Protein AF-A0A2D6JN06-F1 (afdb_monomer_lite)

Secondary structure (DSSP, 8-state):
--HHHHHHHHHHHHHHHHHHHHHHHHHHHHHHHHTT--S-HHHHHHHHHHHHHHHHS---TT-PPPHHHHHHHHHHHHHHHHHHHHHHHHHHHHHHHHHHHHHHHHHHHHHHHHHHHHHHHHHHHHHHHHHHHHHHHHHHHHHHHTT-S-SSPPPPPPHHHHHHHHTTPPPPHHHHHHHHHHTTTT---S----------------------------PPP---

pLDDT: mean 80.46, std 17.15, range [39.62, 97.31]

Sequence (224 aa):
HPQNHESSQGDLIELTIEQKKDFDACLTRRDALVDRLLIPRHRVIHAMGEFHDKLTGASAPGDATSLAAEMEHFTRFFELQAMLEIYNDERDIQSALHQARVNLLETIKAVNKNDRRLAQLINQHRSQAKKHRMEAGRLKAYLEKVNASPVVPVPEPSAEVNERLLAGEALTMEEFASMLEHGGLTELDTTTTPTSKPKQRRKKSKKSSTARRGQRQTSPSKRD

Radius of gyration: 41.79 Å; chains: 1; bounding box: 97×54×102 Å

Foldseek 3Di:
DPPVVVVVLVVLVVVLVVLVVQLVVLVVVLVVLVVVQPDDPVVLVVLLVVLCCLQVPDDDPVRDDDPVVNVVSVVSNVVSVVNVVSVVVSVVSVVVSVVSVVVSVVSVVVSVVVVVVVVVVVVVVVVVVVVVVVVVVVVVVVCVVVVVPPPDQLDAQDPVLLVCVVVVHDDDPSNVSNCVVVVVVPVSDDDDDDDDDDDPPPPPPPPPPDPCPDDPDDDDDDDD

Structure (mmCIF, N/CA/C/O backbone):
data_AF-A0A2D6JN06-F1
#
_entry.id   AF-A0A2D6JN06-F1
#
loop_
_atom_site.group_PDB
_atom_site.id
_atom_site.type_symbol
_atom_site.label_atom_id
_atom_site.label_alt_id
_atom_site.label_comp_id
_atom_site.label_asym_id
_atom_site.label_entity_id
_atom_site.label_seq_id
_atom_site.pdbx_PDB_ins_code
_atom_site.Cartn_x
_atom_site.Cartn_y
_atom_site.Cartn_z
_atom_site.occupancy
_atom_site.B_iso_or_equiv
_atom_site.auth_seq_id
_atom_site.auth_comp_id
_atom_site.auth_asym_id
_atom_site.auth_atom_id
_atom_site.pdbx_PDB_model_num
ATOM 1 N N . HIS A 1 1 ? -19.944 13.933 22.777 1.00 39.62 1 HIS A N 1
ATOM 2 C CA . HIS A 1 1 ? -19.508 13.851 21.368 1.00 39.62 1 HIS A CA 1
ATOM 3 C C . HIS A 1 1 ? -18.686 12.581 21.123 1.00 39.62 1 HIS A C 1
ATOM 5 O O . HIS A 1 1 ? -17.484 12.616 21.342 1.00 39.62 1 HIS A O 1
ATOM 11 N N . PRO A 1 2 ? -19.302 11.453 20.723 1.00 50.50 2 PRO A N 1
ATOM 12 C CA . PRO A 1 2 ? -18.583 10.233 20.320 1.00 50.50 2 PRO A CA 1
ATOM 13 C C . PRO A 1 2 ? -18.456 10.059 18.792 1.00 50.50 2 PRO A C 1
ATOM 15 O O . PRO A 1 2 ? -17.611 9.298 18.341 1.00 50.50 2 PRO A O 1
ATOM 18 N N . GLN A 1 3 ? -19.259 10.767 17.987 1.00 48.56 3 GLN A N 1
ATOM 19 C CA . GLN A 1 3 ? -19.417 10.460 16.556 1.00 48.56 3 GLN A CA 1
ATOM 20 C C . GLN A 1 3 ? -18.233 10.855 15.651 1.00 48.56 3 GLN A C 1
ATOM 22 O O . GLN A 1 3 ? -18.036 10.226 14.620 1.00 48.56 3 GLN A O 1
ATOM 27 N N . ASN A 1 4 ? -17.385 11.814 16.039 1.00 55.59 4 ASN A N 1
ATOM 28 C CA . ASN A 1 4 ? -16.267 12.254 15.183 1.00 55.59 4 ASN A CA 1
ATOM 29 C C . ASN A 1 4 ? -15.088 11.262 15.126 1.00 55.59 4 ASN A C 1
ATOM 31 O O . ASN A 1 4 ? -14.232 11.383 14.256 1.00 55.59 4 ASN A O 1
ATOM 35 N N . HIS A 1 5 ? -14.998 10.301 16.052 1.00 55.44 5 HIS A N 1
ATOM 36 C CA . HIS A 1 5 ? -13.872 9.360 16.089 1.00 55.44 5 HIS A CA 1
ATOM 37 C C . HIS A 1 5 ? -14.075 8.123 15.209 1.00 55.44 5 HIS A C 1
ATOM 39 O O . HIS A 1 5 ? -13.083 7.554 14.760 1.00 55.44 5 HIS A O 1
ATOM 45 N N . GLU A 1 6 ? -15.321 7.716 14.951 1.00 59.19 6 GLU A N 1
ATOM 46 C CA . GLU A 1 6 ? -15.609 6.566 14.085 1.00 59.19 6 GLU A CA 1
ATOM 47 C C . GLU A 1 6 ? -15.431 6.908 12.602 1.00 59.19 6 GLU A C 1
ATOM 49 O O . GLU A 1 6 ? -14.853 6.094 11.885 1.00 59.19 6 GLU A O 1
ATOM 54 N N . SER A 1 7 ? -15.807 8.120 12.157 1.00 61.78 7 SER A N 1
ATOM 55 C CA . SER A 1 7 ? -15.558 8.530 10.762 1.00 61.78 7 SER A CA 1
ATOM 56 C C . SER A 1 7 ? -14.057 8.543 10.468 1.00 61.78 7 SER A C 1
ATOM 58 O O . SER A 1 7 ? -13.605 7.869 9.556 1.00 61.78 7 SER A O 1
ATOM 60 N N . SER A 1 8 ? -13.259 9.152 11.352 1.00 70.88 8 SER A N 1
ATOM 61 C CA . SER A 1 8 ? -11.803 9.243 11.189 1.00 70.88 8 SER A CA 1
ATOM 62 C C . SER A 1 8 ? -11.087 7.882 11.148 1.00 70.88 8 SER A C 1
ATOM 64 O O . SER A 1 8 ? -9.993 7.789 10.590 1.00 70.88 8 SER A O 1
ATOM 66 N N . GLN A 1 9 ? -11.658 6.827 11.743 1.00 75.38 9 GLN A N 1
ATOM 67 C CA . GLN A 1 9 ? -11.104 5.471 11.651 1.00 75.38 9 GLN A CA 1
ATOM 68 C C . GLN A 1 9 ? -11.493 4.771 10.349 1.00 75.38 9 GLN A C 1
ATOM 70 O O . GLN A 1 9 ? -10.637 4.111 9.759 1.00 75.38 9 GLN A O 1
ATOM 75 N N . GLY A 1 10 ? -12.743 4.934 9.903 1.00 81.12 10 GLY A N 1
ATOM 76 C CA . GLY A 1 10 ? -13.188 4.478 8.584 1.00 81.12 10 GLY A CA 1
ATOM 77 C C . GLY A 1 10 ? -12.335 5.091 7.477 1.00 81.12 10 GLY A C 1
ATOM 78 O O . GLY A 1 10 ? -11.748 4.3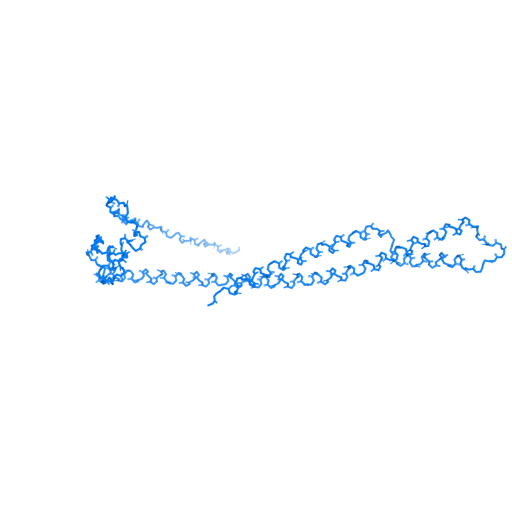54 6.687 1.00 81.12 10 GLY A O 1
ATOM 79 N N . ASP A 1 11 ? -12.128 6.407 7.542 1.00 88.12 11 ASP A N 1
ATOM 80 C CA . ASP A 1 11 ? -11.304 7.169 6.600 1.00 88.12 11 ASP A CA 1
ATOM 81 C C . ASP A 1 11 ? -9.862 6.627 6.530 1.00 88.12 11 ASP A C 1
ATOM 83 O O . ASP A 1 11 ? -9.271 6.503 5.459 1.00 88.12 11 ASP A O 1
ATOM 87 N N . LEU A 1 12 ? -9.279 6.249 7.676 1.00 90.31 12 LEU A N 1
ATOM 88 C CA . LEU A 1 12 ? -7.915 5.716 7.734 1.00 90.31 12 LEU A CA 1
ATOM 89 C C . LEU A 1 12 ? -7.805 4.310 7.125 1.00 90.31 12 LEU A C 1
ATOM 91 O O . LEU A 1 12 ? -6.797 3.982 6.493 1.00 90.31 12 LEU A O 1
ATOM 95 N N . ILE A 1 13 ? -8.815 3.463 7.329 1.00 91.06 13 ILE A N 1
ATOM 96 C CA . ILE A 1 13 ? -8.858 2.117 6.746 1.00 91.06 13 ILE A CA 1
ATOM 97 C C . ILE A 1 13 ? -9.057 2.215 5.232 1.00 91.06 13 ILE A C 1
ATOM 99 O O . ILE A 1 13 ? -8.334 1.551 4.488 1.00 91.06 13 ILE A O 1
ATOM 103 N N . GLU A 1 14 ? -9.977 3.066 4.777 1.00 94.25 14 GLU A N 1
ATOM 104 C CA . GLU A 1 14 ? -10.205 3.333 3.353 1.00 94.25 14 GLU A CA 1
ATOM 105 C C . GLU A 1 14 ? -8.934 3.846 2.674 1.00 94.25 14 GLU A C 1
ATOM 107 O O . GLU A 1 14 ? -8.496 3.259 1.682 1.00 94.25 14 GLU A O 1
ATOM 112 N N . LEU A 1 15 ? -8.259 4.827 3.283 1.00 93.69 15 LEU A N 1
ATOM 113 C CA . LEU A 1 15 ? -6.968 5.327 2.812 1.00 93.69 15 LEU A CA 1
ATOM 114 C C . LEU A 1 15 ? -5.910 4.217 2.731 1.00 93.69 15 LEU A C 1
ATOM 116 O O . LEU A 1 15 ? -5.139 4.155 1.777 1.00 93.69 15 LEU A O 1
ATOM 120 N N . THR A 1 16 ? -5.864 3.311 3.710 1.00 94.38 16 THR A N 1
ATOM 121 C CA . THR A 1 16 ? -4.906 2.191 3.698 1.00 94.38 16 THR A CA 1
ATOM 122 C C . THR A 1 16 ? -5.186 1.230 2.536 1.00 94.38 16 THR A C 1
ATOM 124 O O . THR A 1 16 ? -4.257 0.722 1.905 1.00 94.38 16 THR A O 1
ATOM 127 N N . ILE A 1 17 ? -6.462 0.973 2.233 1.00 95.06 17 ILE A N 1
ATOM 128 C CA . ILE A 1 17 ? -6.870 0.125 1.104 1.00 95.06 17 ILE A CA 1
ATOM 129 C C . ILE A 1 17 ? -6.507 0.792 -0.225 1.00 95.06 17 ILE A C 1
ATOM 131 O O . ILE A 1 17 ? -6.015 0.111 -1.125 1.00 95.06 17 ILE A O 1
ATOM 135 N N . GLU A 1 18 ? -6.732 2.097 -0.352 1.00 95.44 18 GLU A N 1
ATOM 136 C CA . GLU A 1 18 ? -6.376 2.870 -1.544 1.00 95.44 18 GLU A CA 1
ATOM 137 C C . GLU A 1 18 ? -4.861 2.867 -1.780 1.00 95.44 18 GLU A C 1
ATOM 139 O O . GLU A 1 18 ? -4.403 2.414 -2.827 1.00 95.44 18 GLU A O 1
ATOM 144 N N . GLN A 1 19 ? -4.068 3.197 -0.758 1.00 94.81 19 GLN A N 1
ATOM 145 C CA . GLN A 1 19 ? -2.604 3.160 -0.839 1.00 94.81 19 GLN A CA 1
ATOM 146 C C . GLN A 1 19 ? -2.057 1.770 -1.180 1.00 94.81 19 GLN A C 1
ATOM 148 O O . GLN A 1 19 ? -1.041 1.648 -1.865 1.00 94.81 19 GLN A O 1
ATOM 153 N N . LYS A 1 20 ? -2.719 0.702 -0.717 1.00 96.12 20 LYS A N 1
ATOM 154 C CA . LYS A 1 20 ? -2.365 -0.663 -1.109 1.00 96.12 20 LYS A CA 1
ATOM 155 C C . LYS A 1 20 ? -2.600 -0.886 -2.605 1.00 96.12 20 LYS A C 1
ATOM 157 O O . LYS A 1 20 ? -1.728 -1.440 -3.265 1.00 96.12 20 LYS A O 1
ATOM 162 N N . LYS A 1 21 ? -3.748 -0.460 -3.139 1.00 95.81 21 LYS A N 1
ATOM 163 C CA . LYS A 1 21 ? -4.044 -0.582 -4.576 1.00 95.81 21 LYS A CA 1
ATOM 164 C C . LYS A 1 21 ? -3.015 0.172 -5.415 1.00 95.81 21 LYS A C 1
ATOM 166 O O . LYS A 1 21 ? -2.537 -0.374 -6.405 1.00 95.81 21 LYS A O 1
ATOM 171 N N . ASP A 1 22 ? -2.635 1.374 -4.992 1.00 93.25 22 ASP A N 1
ATOM 172 C CA . ASP A 1 22 ? -1.607 2.167 -5.670 1.00 93.25 22 ASP A CA 1
ATOM 173 C C . ASP A 1 22 ? -0.243 1.471 -5.643 1.00 93.25 22 ASP A C 1
ATOM 175 O O . ASP A 1 22 ? 0.454 1.403 -6.656 1.00 93.25 22 ASP A O 1
ATOM 179 N N . PHE A 1 23 ? 0.127 0.897 -4.496 1.00 95.81 23 PHE A N 1
ATOM 180 C CA . PHE A 1 23 ? 1.352 0.117 -4.360 1.00 95.81 23 PHE A CA 1
ATOM 181 C C . PHE A 1 23 ? 1.361 -1.118 -5.279 1.00 95.81 23 PHE A C 1
ATOM 183 O O . PHE A 1 23 ? 2.347 -1.345 -5.984 1.00 95.81 23 PHE A O 1
ATOM 190 N N . ASP A 1 24 ? 0.260 -1.871 -5.327 1.00 96.06 24 ASP A N 1
ATOM 191 C CA . ASP A 1 24 ? 0.105 -3.047 -6.193 1.00 96.06 24 ASP A CA 1
ATOM 192 C C . ASP A 1 24 ? 0.140 -2.654 -7.689 1.00 96.06 24 ASP A C 1
ATOM 194 O O . ASP A 1 24 ? 0.744 -3.347 -8.517 1.00 96.06 24 ASP A O 1
ATOM 198 N N . ALA A 1 25 ? -0.433 -1.500 -8.048 1.00 94.38 25 ALA A N 1
ATOM 199 C CA . ALA A 1 25 ? -0.360 -0.952 -9.402 1.00 94.38 25 ALA A CA 1
ATOM 200 C C . ALA A 1 25 ? 1.077 -0.561 -9.789 1.00 94.38 25 ALA A C 1
ATOM 202 O O . ALA A 1 25 ? 1.533 -0.897 -10.884 1.00 94.38 25 ALA A O 1
ATOM 203 N N . CYS A 1 26 ? 1.818 0.101 -8.895 1.00 92.94 26 CYS A N 1
ATOM 204 C CA . CYS A 1 26 ? 3.231 0.431 -9.103 1.00 92.94 26 CYS A CA 1
ATOM 205 C C . CYS A 1 26 ? 4.104 -0.822 -9.250 1.00 92.94 26 CYS A C 1
ATOM 207 O O . CYS A 1 26 ? 4.977 -0.853 -10.117 1.00 92.94 26 CYS A O 1
ATOM 209 N N . LEU A 1 27 ? 3.847 -1.867 -8.455 1.00 95.00 27 LEU A N 1
ATOM 210 C CA . LEU A 1 27 ? 4.518 -3.163 -8.592 1.00 95.00 27 LEU A CA 1
ATOM 211 C C . LEU A 1 27 ? 4.277 -3.782 -9.968 1.00 95.00 27 LEU A C 1
ATOM 213 O O . LEU A 1 27 ? 5.231 -4.136 -10.653 1.00 95.00 27 LEU A O 1
ATOM 217 N N . THR A 1 28 ? 3.018 -3.833 -10.400 1.00 95.44 28 THR A N 1
ATOM 218 C CA . THR A 1 28 ? 2.651 -4.407 -11.702 1.00 95.44 28 THR A CA 1
ATOM 219 C C . THR A 1 28 ? 3.320 -3.656 -12.854 1.00 95.44 28 THR A C 1
ATOM 221 O O . THR A 1 28 ? 3.832 -4.270 -13.788 1.00 95.44 28 THR A O 1
ATOM 224 N N . ARG A 1 29 ? 3.360 -2.316 -12.787 1.00 93.12 29 ARG A N 1
ATOM 225 C CA . ARG A 1 29 ? 4.037 -1.499 -13.805 1.00 93.12 29 ARG A CA 1
ATOM 226 C C . ARG A 1 29 ? 5.546 -1.739 -13.825 1.00 93.12 29 ARG A C 1
ATOM 228 O O . ARG A 1 29 ? 6.111 -1.835 -14.908 1.00 93.12 29 ARG A O 1
ATOM 235 N N . ARG A 1 30 ? 6.188 -1.857 -12.656 1.00 93.62 30 ARG A N 1
ATOM 236 C CA . ARG A 1 30 ? 7.615 -2.196 -12.560 1.00 93.62 30 ARG A CA 1
ATOM 237 C C . ARG A 1 30 ? 7.890 -3.538 -13.228 1.00 93.62 30 ARG A C 1
ATOM 239 O O . ARG A 1 30 ? 8.793 -3.618 -14.050 1.00 93.62 30 ARG A O 1
ATOM 246 N N . ASP A 1 31 ? 7.117 -4.561 -12.883 1.00 93.25 31 ASP A N 1
ATOM 247 C CA . ASP A 1 31 ? 7.327 -5.920 -13.389 1.00 93.25 31 ASP A CA 1
ATOM 248 C C . ASP A 1 31 ? 7.174 -5.961 -14.913 1.00 93.25 31 ASP A C 1
ATOM 250 O O . ASP A 1 31 ? 8.042 -6.484 -15.604 1.00 93.25 31 ASP A O 1
ATOM 254 N N . ALA A 1 32 ? 6.174 -5.256 -15.454 1.00 92.81 32 ALA A N 1
ATOM 255 C CA . ALA A 1 32 ? 5.991 -5.119 -16.897 1.00 92.81 32 ALA A CA 1
ATOM 256 C C . ALA A 1 32 ? 7.160 -4.421 -17.624 1.00 92.81 32 ALA A C 1
ATOM 258 O O . ALA A 1 32 ? 7.362 -4.678 -18.813 1.00 92.81 32 ALA A O 1
ATOM 259 N 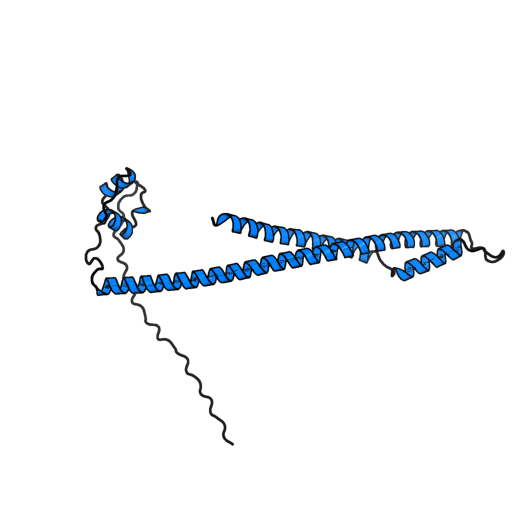N . LEU A 1 33 ? 7.907 -3.526 -16.962 1.00 90.94 33 LEU A N 1
ATOM 260 C CA . LEU A 1 33 ? 9.124 -2.931 -17.531 1.00 90.94 33 LEU A CA 1
ATOM 261 C C . LEU A 1 33 ? 10.323 -3.867 -17.399 1.00 90.94 33 LEU A C 1
ATOM 263 O O . LEU A 1 33 ? 11.061 -4.044 -18.364 1.00 90.94 33 LEU A O 1
ATOM 267 N N . VAL A 1 34 ? 10.503 -4.485 -16.230 1.00 88.94 34 VAL A N 1
ATOM 268 C CA . VAL A 1 34 ? 11.608 -5.415 -15.964 1.00 88.94 34 VAL A CA 1
ATOM 269 C C . VAL A 1 34 ? 11.555 -6.615 -16.908 1.00 88.94 34 VAL A C 1
ATOM 271 O O . VAL A 1 34 ? 12.594 -7.006 -17.431 1.00 88.94 34 VAL A O 1
ATOM 274 N N . ASP A 1 35 ? 10.364 -7.123 -17.223 1.00 90.19 35 ASP A N 1
ATOM 275 C CA . ASP A 1 35 ? 10.180 -8.215 -18.187 1.00 90.19 35 ASP A CA 1
ATOM 276 C C . ASP A 1 35 ? 10.663 -7.858 -19.606 1.00 90.19 35 ASP A C 1
ATOM 278 O O . ASP A 1 35 ? 11.041 -8.739 -20.378 1.00 90.19 35 ASP A O 1
ATOM 282 N N . ARG A 1 36 ? 10.682 -6.567 -19.967 1.00 88.44 36 ARG A N 1
ATOM 283 C CA . ARG A 1 36 ? 11.190 -6.086 -21.267 1.00 88.44 36 ARG A CA 1
ATOM 284 C C . ARG A 1 36 ? 12.707 -5.891 -21.273 1.00 88.44 36 ARG A C 1
ATOM 286 O O . ARG A 1 36 ? 13.303 -5.785 -22.343 1.00 88.44 36 ARG A O 1
ATOM 293 N N . LEU A 1 37 ? 13.339 -5.815 -20.103 1.00 88.81 37 LEU A N 1
ATOM 294 C CA . LEU A 1 37 ? 14.765 -5.539 -19.959 1.00 88.81 37 LEU A CA 1
ATOM 295 C C . LEU A 1 37 ? 15.572 -6.841 -20.033 1.00 88.81 37 LEU A C 1
ATOM 297 O O . LEU A 1 37 ? 15.730 -7.563 -19.054 1.00 88.81 37 LEU A O 1
ATOM 301 N N . LEU A 1 38 ? 16.135 -7.121 -21.209 1.00 83.00 38 LEU A N 1
ATOM 302 C CA . LEU A 1 38 ? 16.914 -8.342 -21.460 1.00 83.00 38 LEU A CA 1
ATOM 303 C C . LEU A 1 38 ? 18.399 -8.211 -21.088 1.00 83.00 38 LEU A C 1
ATOM 305 O O . LEU A 1 38 ? 19.076 -9.208 -20.832 1.00 83.00 38 LEU A O 1
ATOM 309 N N . ILE A 1 39 ? 18.935 -6.988 -21.100 1.00 88.62 39 ILE A N 1
ATOM 310 C CA . ILE A 1 39 ? 20.376 -6.725 -21.005 1.00 88.62 39 ILE A CA 1
ATOM 311 C C . ILE A 1 39 ? 20.629 -5.655 -19.940 1.00 88.62 39 ILE A C 1
ATOM 313 O O . ILE A 1 39 ? 20.006 -4.607 -20.013 1.00 88.62 39 ILE A O 1
ATOM 317 N N . PRO A 1 40 ? 21.584 -5.831 -19.007 1.00 92.62 40 PRO A N 1
ATOM 318 C CA . PRO A 1 40 ? 21.901 -4.820 -17.999 1.00 92.62 40 PRO A CA 1
ATOM 319 C C . PRO A 1 40 ? 22.275 -3.445 -18.576 1.00 92.62 40 PRO A C 1
ATOM 321 O O . PRO A 1 40 ? 23.083 -3.358 -19.501 1.00 92.62 40 PRO A O 1
ATOM 324 N N . ARG A 1 41 ? 21.814 -2.365 -17.931 1.00 92.75 41 ARG A N 1
ATOM 325 C CA . ARG A 1 41 ? 22.030 -0.962 -18.345 1.00 92.75 41 ARG A CA 1
ATOM 326 C C . ARG A 1 41 ? 23.467 -0.618 -18.750 1.00 92.75 41 ARG A C 1
ATOM 328 O O . ARG A 1 41 ? 23.676 0.043 -19.759 1.00 92.75 41 ARG A O 1
ATOM 335 N N . HIS A 1 42 ? 24.469 -1.055 -17.988 1.00 93.94 42 HIS A N 1
ATOM 336 C CA . HIS A 1 42 ? 25.872 -0.750 -18.305 1.00 93.94 42 HIS A CA 1
ATOM 337 C C . HIS A 1 42 ? 26.319 -1.368 -19.638 1.00 93.94 42 HIS A C 1
ATOM 339 O O . HIS A 1 42 ? 27.077 -0.744 -20.373 1.00 93.94 42 HIS A O 1
ATOM 345 N N . ARG A 1 43 ? 25.821 -2.566 -19.974 1.00 94.12 43 ARG A N 1
ATOM 346 C CA . ARG A 1 43 ? 26.120 -3.224 -21.252 1.00 94.12 43 ARG A CA 1
ATOM 347 C C . ARG A 1 43 ? 25.429 -2.530 -22.411 1.00 94.12 43 ARG A C 1
ATOM 349 O O . ARG A 1 43 ? 26.008 -2.461 -23.482 1.00 94.12 43 ARG A O 1
ATOM 356 N N . VAL A 1 44 ? 24.230 -1.999 -22.187 1.00 94.25 44 VAL A N 1
ATOM 357 C CA . VAL A 1 44 ? 23.498 -1.204 -23.183 1.00 94.25 44 VAL A CA 1
ATOM 358 C C . VAL A 1 44 ? 24.290 0.038 -23.535 1.00 94.25 44 VAL A C 1
ATOM 360 O O . VAL A 1 44 ? 24.582 0.257 -24.699 1.00 94.25 44 VAL A O 1
ATOM 363 N N . ILE A 1 45 ? 24.708 0.800 -22.521 1.00 94.56 45 ILE A N 1
ATOM 364 C CA . ILE A 1 45 ? 25.496 2.022 -22.710 1.00 94.56 45 ILE A CA 1
ATOM 365 C C . ILE A 1 45 ? 26.814 1.703 -23.425 1.00 94.56 45 ILE A C 1
ATOM 367 O O . ILE A 1 45 ? 27.181 2.398 -24.367 1.00 94.56 45 ILE A O 1
ATOM 371 N N . HIS A 1 46 ? 27.500 0.633 -23.014 1.00 95.75 46 HIS A N 1
ATOM 372 C CA . HIS A 1 46 ? 28.740 0.203 -23.656 1.00 95.75 46 HIS A CA 1
ATOM 373 C C . HIS A 1 46 ? 28.529 -0.195 -25.122 1.00 95.75 46 HIS A C 1
ATOM 375 O O . HIS A 1 46 ? 29.220 0.309 -25.999 1.00 95.75 46 HIS A O 1
ATOM 381 N N . ALA A 1 47 ? 27.548 -1.058 -25.402 1.00 93.81 47 ALA A N 1
ATOM 382 C CA . ALA A 1 47 ? 27.243 -1.515 -26.754 1.00 93.81 47 ALA A CA 1
ATOM 383 C C . ALA A 1 47 ? 26.775 -0.365 -27.657 1.00 93.81 47 ALA A C 1
ATOM 385 O O . ALA A 1 47 ? 27.173 -0.303 -28.816 1.00 93.81 47 ALA A O 1
ATOM 386 N N . MET A 1 48 ? 25.986 0.578 -27.130 1.00 94.50 48 MET A N 1
ATOM 387 C CA . MET A 1 48 ? 25.631 1.805 -27.847 1.00 94.50 48 MET A CA 1
ATOM 388 C C . MET A 1 48 ? 26.872 2.617 -28.213 1.00 94.50 48 MET A C 1
ATOM 390 O O . MET A 1 48 ? 26.978 3.051 -29.356 1.00 94.50 48 MET A O 1
ATOM 394 N N . GLY A 1 49 ? 27.812 2.792 -27.276 1.00 93.50 49 GLY A N 1
ATOM 395 C CA . GLY A 1 49 ? 29.086 3.470 -27.530 1.00 93.50 49 GLY A CA 1
ATOM 396 C C . GLY A 1 49 ? 29.905 2.775 -28.616 1.00 93.50 49 GLY A C 1
ATOM 397 O O . GLY A 1 49 ? 30.331 3.418 -29.567 1.00 93.50 49 GLY A O 1
ATOM 398 N N . GLU A 1 50 ? 30.027 1.448 -28.554 1.00 93.00 50 GLU A N 1
ATOM 399 C CA . GLU A 1 50 ? 30.726 0.681 -29.591 1.00 93.00 50 GLU A CA 1
ATOM 400 C C . GLU A 1 50 ? 30.093 0.832 -30.979 1.00 93.00 50 GLU A C 1
ATOM 402 O O . GLU A 1 50 ? 30.813 0.957 -31.968 1.00 93.00 50 GLU A O 1
ATOM 407 N N . PHE A 1 51 ? 28.761 0.773 -31.086 1.00 91.69 51 PHE A N 1
ATOM 408 C CA . PHE A 1 51 ? 28.084 0.940 -32.375 1.00 91.69 51 PHE A CA 1
ATOM 409 C C . PHE A 1 51 ? 28.198 2.376 -32.886 1.00 91.69 51 PHE A C 1
ATOM 411 O O . PHE A 1 51 ? 28.419 2.572 -34.077 1.00 91.69 51 PHE A O 1
ATOM 418 N N . HIS A 1 52 ? 28.118 3.367 -31.998 1.00 92.12 52 HIS A N 1
ATOM 419 C CA . HIS A 1 52 ? 28.363 4.762 -32.342 1.00 92.12 52 HIS A CA 1
ATOM 420 C C . HIS A 1 52 ? 29.779 4.968 -32.894 1.00 92.12 52 HIS A C 1
ATOM 422 O O . HIS A 1 52 ? 29.942 5.577 -33.949 1.00 92.12 52 HIS A O 1
ATOM 428 N N . ASP A 1 53 ? 30.796 4.423 -32.231 1.00 90.50 53 ASP A N 1
ATOM 429 C CA . ASP A 1 53 ? 32.190 4.563 -32.656 1.00 90.50 53 A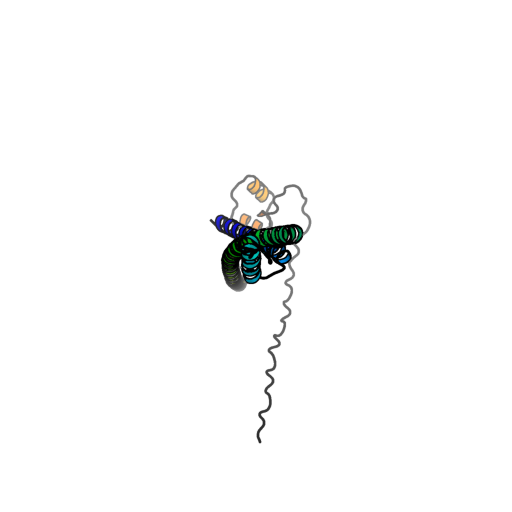SP A CA 1
ATOM 430 C C . ASP A 1 53 ? 32.460 3.825 -33.975 1.00 90.50 53 ASP A C 1
ATOM 432 O O . ASP A 1 53 ? 33.191 4.332 -34.821 1.00 90.50 53 ASP A O 1
ATOM 436 N N . LYS A 1 54 ? 31.818 2.671 -34.207 1.00 88.06 54 LYS A N 1
ATOM 437 C CA . LYS A 1 54 ? 31.879 1.956 -35.498 1.00 88.06 54 LYS A CA 1
ATOM 438 C C . LYS A 1 54 ? 31.224 2.738 -36.640 1.00 88.06 54 LYS A C 1
ATOM 440 O O . LYS A 1 54 ? 31.709 2.672 -37.760 1.00 88.06 54 LYS A O 1
ATOM 445 N N . LEU A 1 55 ? 30.138 3.464 -36.364 1.00 87.00 55 LEU A N 1
ATOM 446 C CA . LEU A 1 55 ? 29.384 4.229 -37.366 1.00 87.00 55 LEU A CA 1
ATOM 447 C C . LEU A 1 55 ? 29.985 5.610 -37.658 1.00 87.00 55 LEU A C 1
ATOM 449 O O . LEU A 1 55 ? 29.874 6.111 -38.773 1.00 87.00 55 LEU A O 1
ATOM 453 N N . THR A 1 56 ? 30.584 6.250 -36.654 1.00 86.94 56 THR A N 1
ATOM 454 C CA . THR A 1 56 ? 31.124 7.619 -36.749 1.00 86.94 56 THR A CA 1
ATOM 455 C C . THR A 1 56 ? 32.647 7.670 -36.841 1.00 86.94 56 THR A C 1
ATOM 457 O O . THR A 1 56 ? 33.215 8.726 -37.131 1.00 86.94 56 THR A O 1
ATOM 460 N N . GLY A 1 57 ? 33.319 6.545 -36.596 1.00 82.62 57 GLY A N 1
ATOM 461 C CA . GLY A 1 57 ? 34.766 6.432 -36.657 1.00 82.62 57 GLY A CA 1
ATOM 462 C C . GLY A 1 57 ? 35.290 6.699 -38.063 1.00 82.62 57 GLY A C 1
ATOM 463 O O . GLY A 1 57 ? 34.702 6.283 -39.062 1.00 82.62 57 GLY A O 1
ATOM 464 N N . ALA A 1 58 ? 36.427 7.390 -38.151 1.00 68.56 58 ALA A N 1
ATOM 465 C CA . ALA A 1 58 ? 37.111 7.590 -39.420 1.00 68.56 58 ALA A CA 1
ATOM 466 C C . ALA A 1 58 ? 37.572 6.229 -39.964 1.00 68.56 58 ALA A C 1
ATOM 468 O O . ALA A 1 58 ? 38.579 5.681 -39.514 1.00 68.56 58 ALA A O 1
ATOM 469 N N . SER A 1 59 ? 36.822 5.673 -40.917 1.00 63.94 59 SER A N 1
ATOM 470 C CA . SER A 1 59 ? 37.206 4.432 -41.584 1.00 63.94 59 SER A CA 1
ATOM 471 C C . SER A 1 59 ? 38.483 4.662 -42.389 1.00 63.94 59 SER A C 1
ATOM 473 O O . SER A 1 59 ? 38.548 5.550 -43.243 1.00 63.94 59 SER A O 1
ATOM 475 N N . ALA A 1 60 ? 39.511 3.852 -42.131 1.00 64.69 60 ALA A N 1
ATOM 476 C CA . ALA A 1 60 ? 40.649 3.758 -43.032 1.00 64.69 60 ALA A CA 1
ATOM 477 C C . ALA A 1 60 ? 40.153 3.268 -44.412 1.00 64.69 60 ALA A C 1
ATOM 479 O O . ALA A 1 60 ? 39.199 2.490 -44.470 1.00 64.69 60 ALA A O 1
ATOM 480 N N . PRO A 1 61 ? 40.788 3.662 -45.531 1.00 59.28 61 PRO A N 1
ATOM 481 C CA . PRO A 1 61 ? 40.294 3.396 -46.890 1.00 59.28 61 PRO A CA 1
ATOM 482 C C . PRO A 1 61 ? 40.161 1.907 -47.291 1.00 59.28 61 PRO A C 1
ATOM 484 O O . PRO A 1 61 ? 39.750 1.630 -48.414 1.00 59.28 61 PRO A O 1
ATOM 487 N N . GLY A 1 62 ? 40.483 0.955 -46.404 1.00 63.06 62 GLY A N 1
ATOM 488 C CA . GLY A 1 62 ? 40.274 -0.489 -46.587 1.00 63.06 62 GLY A CA 1
ATOM 489 C C . GLY A 1 62 ? 39.343 -1.164 -45.564 1.00 63.06 62 GLY A C 1
ATOM 490 O O . GLY A 1 62 ? 39.020 -2.329 -45.761 1.00 63.06 62 GLY A O 1
ATOM 491 N N . ASP A 1 63 ? 38.893 -0.449 -44.526 1.00 65.38 63 ASP A N 1
ATOM 492 C CA . ASP A 1 63 ? 38.060 -0.976 -43.423 1.00 65.38 63 ASP A CA 1
ATOM 493 C C . ASP A 1 63 ? 36.622 -0.427 -43.448 1.00 65.38 63 ASP A C 1
ATOM 495 O O . ASP A 1 63 ? 35.878 -0.567 -42.478 1.00 65.38 63 ASP A O 1
ATOM 499 N N . ALA A 1 64 ? 36.219 0.213 -44.550 1.00 66.69 64 ALA A N 1
ATOM 500 C CA . ALA A 1 64 ? 34.877 0.764 -44.687 1.00 66.69 64 ALA A CA 1
ATOM 501 C C . ALA A 1 64 ? 33.829 -0.346 -44.511 1.00 66.69 64 ALA A C 1
ATOM 503 O O . ALA A 1 64 ? 33.773 -1.309 -45.284 1.00 66.69 64 ALA A O 1
ATOM 504 N N . THR A 1 65 ? 33.001 -0.208 -43.479 1.00 72.50 65 THR A N 1
ATOM 505 C CA . THR A 1 65 ? 31.869 -1.091 -43.230 1.00 72.50 65 THR A CA 1
ATOM 506 C C . THR A 1 65 ? 30.939 -1.107 -44.437 1.00 72.50 65 THR A C 1
ATOM 508 O O . THR A 1 65 ? 30.675 -0.087 -45.066 1.00 72.50 65 THR A O 1
ATOM 511 N N . SER A 1 66 ? 30.430 -2.284 -44.803 1.00 87.25 66 SER A N 1
ATOM 512 C CA . SER A 1 66 ? 29.404 -2.360 -45.845 1.00 87.25 66 SER A CA 1
ATOM 513 C C . SER A 1 66 ? 28.148 -1.623 -45.380 1.00 87.25 66 SER A C 1
ATOM 515 O O . SER A 1 66 ? 27.766 -1.760 -44.219 1.00 87.25 66 SER A O 1
ATOM 517 N N . LEU A 1 67 ? 27.438 -0.951 -46.292 1.00 87.94 67 LEU A N 1
ATOM 518 C CA . LEU A 1 67 ? 26.143 -0.323 -46.000 1.00 87.94 67 LEU A CA 1
ATOM 519 C C . LEU A 1 67 ? 25.172 -1.280 -45.283 1.00 87.94 67 LEU A C 1
ATOM 521 O O . LEU A 1 67 ? 24.451 -0.871 -44.381 1.00 87.94 67 LEU A O 1
ATOM 525 N N . ALA A 1 68 ? 25.166 -2.567 -45.647 1.00 89.88 68 ALA A N 1
ATOM 526 C CA . ALA A 1 68 ? 24.323 -3.561 -44.983 1.00 89.88 68 ALA A CA 1
ATOM 527 C C . ALA A 1 68 ? 24.692 -3.746 -43.497 1.00 89.88 68 ALA A C 1
ATOM 529 O O . ALA A 1 68 ? 23.806 -3.860 -42.652 1.00 89.88 68 ALA A O 1
ATOM 530 N N . ALA A 1 69 ? 25.989 -3.729 -43.176 1.00 89.25 69 ALA A N 1
ATOM 531 C CA . ALA A 1 69 ? 26.479 -3.803 -41.802 1.00 89.25 69 ALA A CA 1
ATOM 532 C C . ALA A 1 69 ? 26.174 -2.510 -41.030 1.00 89.25 69 ALA A C 1
ATOM 534 O O . ALA A 1 69 ? 25.757 -2.568 -39.877 1.00 89.25 69 ALA A O 1
ATOM 535 N N . GLU A 1 70 ? 26.296 -1.347 -41.674 1.00 89.69 70 GLU A N 1
ATOM 536 C CA . GLU A 1 70 ? 25.907 -0.062 -41.083 1.00 89.69 70 GLU A CA 1
ATOM 537 C C . GLU A 1 70 ? 24.413 -0.022 -40.757 1.00 89.69 70 GLU A C 1
ATOM 539 O O . GLU A 1 70 ? 24.037 0.353 -39.650 1.00 89.69 70 GLU A O 1
ATOM 544 N N . MET A 1 71 ? 23.552 -0.479 -41.673 1.00 92.25 71 MET A N 1
ATOM 545 C CA . MET A 1 71 ? 22.110 -0.588 -41.431 1.00 92.25 71 MET A CA 1
ATOM 546 C C . MET A 1 71 ? 21.797 -1.494 -40.233 1.00 92.25 71 MET A C 1
ATOM 548 O O . MET A 1 71 ? 20.932 -1.164 -39.417 1.00 92.25 71 MET A O 1
ATOM 552 N N . GLU A 1 72 ? 22.511 -2.613 -40.088 1.00 93.50 72 GLU A N 1
ATOM 553 C CA . GLU A 1 72 ? 22.377 -3.484 -38.919 1.00 93.50 72 GLU A CA 1
ATOM 554 C C . GLU A 1 72 ? 22.836 -2.779 -37.631 1.00 93.50 72 GLU A C 1
ATOM 556 O O . GLU A 1 72 ? 22.144 -2.837 -36.612 1.00 93.50 72 GLU A O 1
ATOM 561 N N . HIS A 1 73 ? 23.970 -2.074 -37.668 1.00 92.12 73 HIS A N 1
ATOM 562 C CA . HIS A 1 73 ? 24.485 -1.307 -36.532 1.00 92.12 73 HIS A CA 1
ATOM 563 C C . HIS A 1 73 ? 23.529 -0.188 -36.105 1.00 92.12 73 HIS A C 1
ATOM 565 O O . HIS A 1 73 ? 23.275 -0.049 -34.910 1.00 92.12 73 HIS A O 1
ATOM 571 N N . PHE A 1 74 ? 22.935 0.549 -37.049 1.00 94.12 74 PHE A N 1
ATOM 572 C CA . PHE A 1 74 ? 21.904 1.548 -36.757 1.00 94.12 74 PHE A CA 1
ATOM 573 C C . PHE A 1 74 ? 20.670 0.918 -36.116 1.00 94.12 74 PHE A C 1
ATOM 575 O O . PHE A 1 74 ? 20.181 1.421 -35.107 1.00 94.12 74 PHE A O 1
ATOM 582 N N . THR A 1 75 ? 20.189 -0.201 -36.662 1.00 95.62 75 THR A N 1
ATOM 583 C CA . THR A 1 75 ? 19.016 -0.902 -36.119 1.00 95.62 75 THR A CA 1
ATOM 584 C C . THR A 1 75 ? 19.257 -1.306 -34.664 1.00 95.62 75 THR A C 1
ATOM 586 O O . THR A 1 75 ? 18.486 -0.931 -33.781 1.00 95.62 75 THR A O 1
ATOM 589 N N . ARG A 1 76 ? 20.387 -1.970 -34.388 1.00 93.25 76 ARG A N 1
ATOM 590 C CA . ARG A 1 76 ? 20.784 -2.361 -33.026 1.00 93.25 76 ARG A CA 1
ATOM 591 C C . ARG A 1 76 ? 20.975 -1.151 -32.106 1.00 93.25 76 ARG A C 1
ATOM 593 O O . ARG A 1 76 ? 20.606 -1.208 -30.938 1.00 93.25 76 ARG A O 1
ATOM 600 N N . PHE A 1 77 ? 21.541 -0.051 -32.604 1.00 94.69 77 PHE A N 1
ATOM 601 C CA . PHE A 1 77 ? 21.725 1.172 -31.821 1.00 94.69 77 PHE A CA 1
ATOM 602 C C . PHE A 1 77 ? 20.384 1.773 -31.375 1.00 94.69 77 PHE A C 1
ATOM 604 O O . PHE A 1 77 ? 20.233 2.111 -30.201 1.00 94.69 77 PHE A O 1
ATOM 611 N N . PHE A 1 78 ? 19.394 1.852 -32.269 1.00 94.75 78 PHE A N 1
ATOM 612 C CA . PHE A 1 78 ? 18.064 2.365 -31.925 1.00 94.75 78 PHE A CA 1
ATOM 613 C C . PHE A 1 78 ? 17.300 1.442 -30.973 1.00 94.75 78 PHE A C 1
ATOM 615 O O . PHE A 1 78 ? 16.632 1.932 -30.063 1.00 94.75 78 PHE A O 1
ATOM 622 N N . GLU A 1 79 ? 17.438 0.121 -31.114 1.00 93.56 79 GLU A N 1
ATOM 623 C CA . GLU A 1 79 ? 16.896 -0.836 -30.140 1.00 93.56 79 GLU A CA 1
ATOM 624 C C . GLU A 1 79 ? 17.479 -0.601 -28.739 1.00 93.56 79 GLU A C 1
ATOM 626 O O . GLU A 1 79 ? 16.742 -0.532 -27.753 1.00 93.56 79 GLU A O 1
ATOM 631 N N . LEU A 1 80 ? 18.801 -0.421 -28.640 1.00 94.44 80 LEU A N 1
ATOM 632 C CA . LEU A 1 80 ? 19.470 -0.139 -27.371 1.00 94.44 80 LEU A CA 1
ATOM 633 C C . LEU A 1 80 ? 19.074 1.229 -26.796 1.00 94.44 80 LEU A C 1
ATOM 635 O O . LEU A 1 80 ? 18.904 1.345 -25.581 1.00 94.44 80 LEU A O 1
ATOM 639 N N . GLN A 1 81 ? 18.882 2.242 -27.645 1.00 93.81 81 GLN A N 1
ATOM 640 C CA . GLN A 1 81 ? 18.389 3.554 -27.226 1.00 93.81 81 GLN A CA 1
ATOM 641 C C . GLN A 1 81 ? 16.977 3.454 -26.636 1.00 93.81 81 GLN A C 1
ATOM 643 O O . GLN A 1 81 ? 16.746 3.958 -25.538 1.00 93.81 81 GLN A O 1
ATOM 648 N N . ALA A 1 82 ? 16.063 2.742 -27.303 1.00 92.88 82 ALA A N 1
ATOM 649 C CA . ALA A 1 82 ? 14.723 2.481 -26.780 1.00 92.88 82 ALA A CA 1
ATOM 650 C C . ALA A 1 82 ? 14.780 1.728 -25.439 1.00 92.88 82 ALA A C 1
ATOM 652 O O . ALA A 1 82 ? 14.030 2.016 -24.509 1.00 92.88 82 ALA A O 1
ATOM 653 N N . MET A 1 83 ? 15.726 0.799 -25.287 1.00 93.62 83 MET A N 1
ATOM 654 C CA . MET A 1 83 ? 15.927 0.092 -24.024 1.00 93.62 83 MET A CA 1
ATOM 655 C C . MET A 1 83 ? 16.455 1.001 -22.901 1.00 93.62 83 MET A C 1
ATOM 657 O O . MET A 1 83 ? 16.141 0.792 -21.729 1.00 93.62 83 MET A O 1
ATOM 661 N N . LEU A 1 84 ? 17.247 2.023 -23.235 1.00 92.50 84 LEU A N 1
ATOM 662 C CA . LEU A 1 84 ? 17.726 3.015 -22.274 1.00 92.50 84 LEU A CA 1
ATOM 663 C C . LEU A 1 84 ? 16.591 3.914 -21.762 1.00 92.50 84 LEU A C 1
ATOM 665 O O . LEU A 1 84 ? 16.605 4.294 -20.591 1.00 92.50 84 LEU A O 1
ATOM 669 N N . GLU A 1 85 ? 15.599 4.214 -22.601 1.00 92.31 85 GLU A N 1
ATOM 670 C CA . GLU A 1 85 ? 14.379 4.914 -22.181 1.00 92.31 85 GLU A CA 1
ATOM 671 C C . GLU A 1 85 ? 13.594 4.082 -21.158 1.00 92.31 85 GLU A C 1
ATOM 673 O O . GLU A 1 85 ? 13.270 4.590 -20.086 1.00 92.31 85 GLU A O 1
ATOM 678 N N . ILE A 1 86 ? 13.429 2.776 -21.404 1.00 92.88 86 ILE A N 1
ATOM 679 C CA . ILE A 1 86 ? 12.793 1.849 -20.448 1.00 92.88 86 ILE A CA 1
ATOM 680 C C . ILE A 1 86 ? 13.516 1.864 -19.090 1.00 92.88 86 ILE A C 1
ATOM 682 O O . ILE A 1 86 ? 12.870 1.817 -18.046 1.00 92.88 86 ILE A O 1
ATOM 686 N N . TYR A 1 87 ? 14.849 1.964 -19.075 1.00 93.44 87 TYR A N 1
ATOM 687 C CA . TYR A 1 87 ? 15.621 2.078 -17.831 1.00 93.44 87 TYR A CA 1
ATOM 688 C C . TYR A 1 87 ? 15.370 3.374 -17.054 1.00 93.44 87 TYR A C 1
ATOM 690 O O . TYR A 1 87 ? 15.469 3.383 -15.823 1.00 93.44 87 TYR A O 1
ATOM 698 N N . ASN A 1 88 ? 15.091 4.477 -17.747 1.00 91.94 88 ASN A N 1
ATOM 699 C CA . ASN A 1 88 ? 14.742 5.732 -17.089 1.00 91.94 88 ASN A CA 1
ATOM 700 C C . ASN A 1 88 ? 13.344 5.627 -16.468 1.00 91.94 88 ASN A C 1
ATOM 702 O O . ASN A 1 88 ? 13.192 5.924 -15.282 1.00 91.94 88 ASN A O 1
ATOM 706 N N . ASP A 1 89 ? 12.380 5.083 -17.212 1.00 92.31 89 ASP A N 1
ATOM 707 C CA . ASP A 1 89 ? 11.026 4.819 -16.715 1.00 92.31 89 ASP A CA 1
ATOM 708 C C . ASP A 1 89 ? 11.043 3.864 -15.511 1.00 92.31 89 ASP A C 1
ATOM 710 O O . ASP A 1 89 ? 10.356 4.085 -14.512 1.00 92.31 89 ASP A O 1
ATOM 714 N N . GLU A 1 90 ? 11.873 2.816 -15.557 1.00 92.75 90 GLU A N 1
ATOM 715 C CA . GLU A 1 90 ? 12.053 1.875 -14.449 1.00 92.75 90 GLU A CA 1
ATOM 716 C C . GLU A 1 90 ? 12.507 2.600 -13.177 1.00 92.75 90 GLU A C 1
ATOM 718 O O . GLU A 1 90 ? 11.968 2.358 -12.095 1.00 92.75 90 GLU A O 1
ATOM 723 N N . ARG A 1 91 ? 13.473 3.518 -13.293 1.00 91.88 91 ARG A N 1
ATOM 724 C CA . ARG A 1 91 ? 13.984 4.295 -12.159 1.00 91.88 91 ARG A CA 1
ATOM 725 C C . ARG A 1 91 ? 12.895 5.172 -11.543 1.00 91.88 91 ARG A C 1
ATOM 727 O O . ARG A 1 91 ? 12.784 5.227 -10.313 1.00 91.88 91 ARG A O 1
ATOM 734 N N . ASP A 1 92 ? 12.093 5.827 -12.373 1.00 92.50 92 ASP A N 1
ATOM 735 C CA . ASP A 1 92 ? 11.001 6.680 -11.910 1.00 92.50 92 ASP A CA 1
ATOM 736 C C . ASP A 1 92 ? 9.932 5.848 -11.192 1.00 92.50 92 ASP A C 1
ATOM 738 O O . ASP A 1 92 ? 9.538 6.178 -10.067 1.00 92.50 92 ASP A O 1
ATOM 742 N N . ILE A 1 93 ? 9.555 4.695 -11.752 1.00 93.31 93 ILE A N 1
ATOM 743 C CA . ILE A 1 93 ? 8.619 3.758 -11.117 1.00 93.31 93 ILE A CA 1
ATOM 744 C C . ILE A 1 93 ? 9.184 3.187 -9.815 1.00 93.31 93 ILE A C 1
ATOM 746 O O . ILE A 1 93 ? 8.451 3.084 -8.831 1.00 93.31 93 ILE A O 1
ATOM 750 N N . GLN A 1 94 ? 10.472 2.842 -9.755 1.00 93.50 94 GLN A N 1
ATOM 751 C CA . GLN A 1 94 ? 11.106 2.383 -8.517 1.00 93.50 94 GLN A CA 1
ATOM 752 C C . GLN A 1 94 ? 11.032 3.451 -7.417 1.00 93.50 94 GLN A C 1
ATOM 754 O O . GLN A 1 94 ? 10.764 3.123 -6.257 1.00 93.50 94 GLN A O 1
ATOM 759 N N . SER A 1 95 ? 11.231 4.725 -7.769 1.00 94.19 95 SER A N 1
ATOM 760 C CA . SER A 1 95 ? 11.114 5.833 -6.819 1.00 94.19 95 SER A CA 1
ATOM 761 C C . SER A 1 95 ? 9.675 6.001 -6.310 1.00 94.19 95 SER A C 1
ATOM 763 O O . SER A 1 95 ? 9.457 6.085 -5.098 1.00 94.19 95 SER A O 1
ATOM 765 N N . ALA A 1 96 ? 8.687 5.932 -7.208 1.00 92.94 96 ALA A N 1
ATOM 766 C CA . ALA A 1 96 ? 7.268 6.005 -6.873 1.00 92.94 96 ALA A CA 1
ATOM 767 C C . ALA A 1 96 ? 6.822 4.814 -6.009 1.00 92.94 96 ALA A C 1
ATOM 769 O O . ALA A 1 96 ? 6.113 4.987 -5.019 1.00 92.94 96 ALA A O 1
ATOM 770 N N . LEU A 1 97 ? 7.297 3.604 -6.319 1.00 95.12 97 LEU A N 1
ATOM 771 C CA . LEU A 1 97 ? 7.053 2.394 -5.534 1.00 95.12 97 LEU A CA 1
ATOM 772 C C . LEU A 1 97 ? 7.614 2.538 -4.120 1.00 95.12 97 LEU A C 1
ATOM 774 O O . LEU A 1 97 ? 6.941 2.183 -3.150 1.00 95.12 97 LEU A O 1
ATOM 778 N N . HIS A 1 98 ? 8.830 3.072 -3.983 1.00 95.44 98 HIS A N 1
ATOM 779 C CA . HIS A 1 98 ? 9.424 3.315 -2.673 1.00 95.44 98 HIS A CA 1
ATOM 780 C C . HIS A 1 98 ? 8.570 4.281 -1.842 1.00 95.44 98 HIS A C 1
ATOM 782 O O . HIS A 1 98 ? 8.270 3.982 -0.686 1.00 95.44 98 HIS A O 1
ATOM 788 N N . GLN A 1 99 ? 8.121 5.389 -2.436 1.00 95.19 99 GLN A N 1
ATOM 789 C CA . GLN A 1 99 ? 7.242 6.353 -1.770 1.00 95.19 99 GLN A CA 1
ATOM 790 C C . GLN A 1 99 ? 5.896 5.727 -1.375 1.00 95.19 99 GLN A C 1
ATOM 792 O O . GLN A 1 99 ? 5.500 5.814 -0.213 1.00 95.19 99 GLN A O 1
ATOM 797 N N . ALA A 1 100 ? 5.233 5.018 -2.296 1.00 94.56 100 ALA A N 1
ATOM 798 C CA . ALA A 1 100 ? 3.972 4.324 -2.029 1.00 94.56 100 ALA A CA 1
ATOM 799 C C . ALA A 1 100 ? 4.111 3.310 -0.881 1.00 94.56 100 ALA A C 1
ATOM 801 O O . ALA A 1 100 ? 3.267 3.250 0.013 1.00 94.56 100 ALA A O 1
ATOM 802 N N . ARG A 1 101 ? 5.224 2.565 -0.845 1.00 96.12 101 ARG A N 1
ATOM 803 C CA . ARG A 1 101 ? 5.534 1.627 0.241 1.00 96.12 101 ARG A CA 1
ATOM 804 C C . ARG A 1 101 ? 5.683 2.333 1.585 1.00 96.12 101 ARG A C 1
ATOM 806 O O . ARG A 1 101 ? 5.169 1.835 2.584 1.00 96.12 101 ARG A O 1
ATOM 813 N N . VAL A 1 102 ? 6.425 3.439 1.635 1.00 96.62 102 VAL A N 1
ATOM 814 C CA . VAL A 1 102 ? 6.645 4.197 2.877 1.00 96.62 102 VAL A CA 1
ATOM 815 C C . VAL A 1 102 ? 5.315 4.716 3.419 1.00 96.62 102 VAL A C 1
ATOM 817 O O . VAL A 1 102 ? 5.014 4.469 4.588 1.00 96.62 102 VAL A O 1
ATOM 820 N N . ASN A 1 103 ? 4.494 5.320 2.558 1.00 94.12 103 ASN A N 1
ATOM 821 C CA . ASN A 1 103 ? 3.177 5.845 2.920 1.00 94.12 103 ASN A CA 1
ATOM 822 C C . ASN A 1 103 ? 2.257 4.739 3.457 1.00 94.12 103 ASN A C 1
ATOM 824 O O . ASN A 1 103 ? 1.698 4.873 4.546 1.00 94.12 103 ASN A O 1
ATOM 828 N N . LEU A 1 104 ? 2.176 3.606 2.750 1.00 95.38 104 LEU A N 1
ATOM 829 C CA . LEU A 1 104 ? 1.377 2.452 3.167 1.00 95.38 104 LEU A CA 1
ATOM 830 C C . LEU A 1 104 ? 1.834 1.889 4.521 1.00 95.38 104 LEU A C 1
ATOM 832 O O . LEU A 1 104 ? 1.026 1.531 5.376 1.00 95.38 104 LEU A O 1
ATOM 836 N N . LEU A 1 105 ? 3.144 1.797 4.755 1.00 96.19 105 LEU A N 1
ATOM 837 C CA . LEU A 1 105 ? 3.663 1.314 6.036 1.00 96.19 105 LEU A CA 1
ATOM 838 C C . LEU A 1 105 ? 3.349 2.273 7.187 1.00 96.19 105 LEU A C 1
ATOM 840 O O . LEU A 1 105 ? 3.149 1.825 8.319 1.00 96.19 105 LEU A O 1
ATOM 844 N N . GLU A 1 106 ? 3.329 3.577 6.930 1.00 95.38 106 GLU A N 1
ATOM 845 C CA . GLU A 1 106 ? 2.969 4.582 7.925 1.00 95.38 106 GLU A CA 1
ATOM 846 C C . GLU A 1 106 ? 1.483 4.512 8.298 1.00 95.38 106 GLU A C 1
ATOM 848 O O . GLU A 1 106 ? 1.152 4.456 9.488 1.00 95.38 106 GLU A O 1
ATOM 853 N N . THR A 1 107 ? 0.591 4.406 7.314 1.00 94.44 107 THR A N 1
ATOM 854 C CA . THR A 1 107 ? -0.852 4.269 7.564 1.00 94.44 107 THR A CA 1
ATOM 855 C C . THR A 1 107 ? -1.186 2.955 8.261 1.00 94.44 107 THR A C 1
ATOM 857 O O . THR A 1 107 ? -1.891 2.966 9.272 1.00 94.44 107 THR A O 1
ATOM 860 N N . ILE A 1 108 ? -0.573 1.835 7.861 1.00 95.44 108 ILE A N 1
ATOM 861 C CA . ILE A 1 108 ? -0.710 0.547 8.563 1.00 95.44 108 ILE A CA 1
ATOM 862 C C . ILE A 1 108 ? -0.268 0.661 10.029 1.00 95.44 108 ILE A C 1
ATOM 864 O O . ILE A 1 108 ? -0.900 0.096 10.928 1.00 95.44 108 ILE A O 1
ATOM 868 N N . LYS A 1 109 ? 0.817 1.390 10.323 1.00 96.06 109 LYS A N 1
ATOM 869 C CA . LYS A 1 109 ? 1.237 1.637 11.714 1.00 96.06 109 LYS A CA 1
ATOM 870 C C . LYS A 1 109 ? 0.184 2.435 12.484 1.00 96.06 109 LYS A C 1
ATOM 872 O O . LYS A 1 109 ? -0.063 2.122 13.652 1.00 96.06 109 LYS A O 1
ATOM 877 N N . ALA A 1 110 ? -0.433 3.434 11.857 1.00 94.00 110 ALA A N 1
ATOM 878 C CA . ALA A 1 110 ? -1.495 4.227 12.468 1.00 94.00 110 ALA A CA 1
ATOM 879 C C . ALA A 1 110 ? -2.743 3.377 12.772 1.00 94.00 110 ALA A C 1
ATOM 881 O O . ALA A 1 110 ? -3.233 3.415 13.905 1.00 94.00 110 ALA A O 1
ATOM 882 N N . VAL A 1 111 ? -3.182 2.538 11.827 1.00 94.00 111 VAL A N 1
ATOM 883 C CA . VAL A 1 111 ? -4.287 1.579 12.019 1.00 94.00 111 VAL A CA 1
ATOM 884 C C . VAL A 1 111 ? -3.987 0.644 13.193 1.00 94.00 111 VAL A C 1
ATOM 886 O O . VAL A 1 111 ? -4.742 0.596 14.161 1.00 94.00 111 VAL A O 1
ATOM 889 N N . ASN A 1 112 ? -2.813 0.005 13.202 1.00 94.75 112 ASN A N 1
ATOM 890 C CA . ASN A 1 112 ? -2.405 -0.898 14.284 1.00 94.75 112 ASN A CA 1
ATOM 891 C C . ASN A 1 112 ? -2.367 -0.219 15.665 1.00 94.75 112 ASN A C 1
ATOM 893 O O . ASN A 1 112 ? -2.635 -0.844 16.696 1.00 94.75 112 ASN A O 1
ATOM 897 N N . LYS A 1 113 ? -1.999 1.066 15.721 1.00 94.69 113 LYS A N 1
ATOM 898 C CA . LYS A 1 113 ? -2.009 1.844 16.967 1.00 94.69 113 LYS A CA 1
ATOM 899 C C . LYS A 1 113 ? -3.438 2.088 17.459 1.00 94.69 113 LYS A C 1
ATOM 901 O O . LYS A 1 113 ? -3.670 2.021 18.669 1.00 94.69 113 LYS A O 1
ATOM 906 N N . ASN A 1 114 ? -4.373 2.350 16.550 1.00 92.25 114 ASN A N 1
ATOM 907 C CA . ASN A 1 114 ? -5.788 2.519 16.877 1.00 92.25 114 ASN A CA 1
ATOM 908 C C . ASN A 1 114 ? -6.422 1.204 17.340 1.00 92.25 114 ASN A C 1
ATOM 910 O O . ASN A 1 114 ? -7.054 1.198 18.396 1.00 92.25 114 ASN A O 1
ATOM 914 N N . ASP A 1 115 ? -6.135 0.085 16.675 1.00 93.31 115 ASP A N 1
ATOM 915 C CA . ASP A 1 115 ? -6.595 -1.247 17.093 1.00 93.31 115 ASP A CA 1
ATOM 916 C C . ASP A 1 115 ? -6.165 -1.582 18.523 1.00 93.31 115 ASP A C 1
ATOM 918 O O . ASP A 1 115 ? -6.963 -2.022 19.355 1.00 93.31 115 ASP A O 1
ATOM 922 N N . ARG A 1 116 ? -4.900 -1.301 18.863 1.00 95.12 116 ARG A N 1
ATOM 923 C CA . ARG A 1 116 ? -4.388 -1.492 20.229 1.00 95.12 116 ARG A CA 1
ATOM 924 C C . ARG A 1 116 ? -5.128 -0.629 21.248 1.00 95.12 116 ARG A C 1
ATOM 926 O O . ARG A 1 116 ? -5.434 -1.114 22.337 1.00 95.12 116 ARG A O 1
ATOM 933 N N . ARG A 1 117 ? -5.419 0.634 20.918 1.00 94.31 117 ARG A N 1
ATOM 934 C CA . ARG A 1 117 ? -6.197 1.527 21.794 1.00 94.31 117 ARG A CA 1
ATOM 935 C C . ARG A 1 117 ? -7.620 1.018 21.988 1.00 94.31 117 ARG A C 1
ATOM 937 O O . ARG A 1 117 ? -8.088 0.969 23.124 1.00 94.31 117 ARG A O 1
ATOM 944 N N . LEU A 1 118 ? -8.287 0.591 20.919 1.00 92.81 118 LEU A N 1
ATOM 945 C CA . LEU A 1 118 ? -9.645 0.063 20.995 1.00 92.81 118 LEU A CA 1
ATOM 946 C C . LEU A 1 118 ? -9.696 -1.216 21.841 1.00 92.81 118 LEU A C 1
ATOM 948 O O . LEU A 1 118 ? -10.541 -1.342 22.728 1.00 92.81 118 LEU A O 1
ATOM 952 N N . ALA A 1 119 ? -8.732 -2.122 21.664 1.00 95.25 119 ALA A N 1
ATOM 953 C CA . ALA A 1 119 ? -8.608 -3.319 22.492 1.00 95.25 119 ALA A CA 1
ATOM 954 C C . ALA A 1 119 ? -8.426 -2.984 23.986 1.00 95.25 119 ALA A C 1
ATOM 956 O O . ALA A 1 119 ? -9.018 -3.634 24.854 1.00 95.25 119 ALA A O 1
ATOM 957 N N . GLN A 1 120 ? -7.643 -1.948 24.309 1.00 96.62 120 GLN A N 1
ATOM 958 C CA . GLN A 1 120 ? -7.489 -1.465 25.684 1.00 96.62 120 GLN A CA 1
ATOM 959 C C . GLN A 1 120 ? -8.803 -0.912 26.245 1.00 96.62 120 GLN A C 1
ATOM 961 O O . GLN A 1 120 ? -9.182 -1.287 27.356 1.00 96.62 120 GLN A O 1
ATOM 966 N N . LEU A 1 121 ? -9.523 -0.087 25.479 1.00 96.50 121 LEU A N 1
ATOM 967 C CA . LEU A 1 121 ? -10.824 0.457 25.883 1.00 96.50 121 LEU A CA 1
ATOM 968 C C . LEU A 1 121 ? -11.844 -0.657 26.142 1.00 96.50 121 LEU A C 1
ATOM 970 O O . LEU A 1 121 ? -12.488 -0.669 27.191 1.00 96.50 121 LEU A O 1
ATOM 974 N N . ILE A 1 122 ? -11.930 -1.656 25.261 1.00 96.06 122 ILE A N 1
ATOM 975 C CA . ILE A 1 122 ? -12.809 -2.822 25.444 1.00 96.06 122 ILE A CA 1
ATOM 976 C C . ILE A 1 122 ? -12.491 -3.544 26.759 1.00 96.06 122 ILE A C 1
ATOM 978 O O . ILE A 1 122 ? -13.398 -3.909 27.512 1.00 96.06 122 ILE A O 1
ATOM 982 N N . ASN A 1 123 ? -11.210 -3.740 27.074 1.00 96.75 123 ASN A N 1
ATOM 983 C CA . ASN A 1 123 ? -10.801 -4.387 28.319 1.00 96.75 123 ASN A CA 1
ATOM 984 C C . ASN A 1 123 ? -11.136 -3.540 29.556 1.00 96.75 123 ASN A C 1
ATOM 986 O O . ASN A 1 123 ? -11.604 -4.085 30.561 1.00 96.75 123 ASN A O 1
ATOM 990 N N . GLN A 1 124 ? -10.970 -2.217 29.479 1.00 97.31 124 GLN A N 1
ATOM 991 C CA . GLN A 1 124 ? -11.377 -1.299 30.544 1.00 97.31 124 GLN A CA 1
ATOM 992 C C . GLN A 1 124 ? -12.891 -1.361 30.777 1.00 97.31 124 GLN A C 1
ATOM 994 O O . GLN A 1 124 ? -13.311 -1.620 31.908 1.00 97.31 124 GLN A O 1
ATOM 999 N N . HIS A 1 125 ? -13.705 -1.258 29.723 1.00 96.81 125 HIS A N 1
ATOM 1000 C CA . HIS A 1 125 ? -15.162 -1.384 29.809 1.00 96.81 125 HIS A CA 1
ATOM 1001 C C . HIS A 1 125 ? -15.597 -2.739 30.373 1.00 96.81 125 HIS A C 1
ATOM 1003 O O . HIS A 1 125 ? -16.459 -2.796 31.249 1.00 96.81 125 HIS A O 1
ATOM 1009 N N . ARG A 1 126 ? -14.964 -3.844 29.959 1.00 96.56 126 ARG A N 1
ATOM 1010 C CA . ARG A 1 126 ? -15.231 -5.177 30.532 1.00 96.56 126 ARG A CA 1
ATOM 1011 C C . ARG A 1 126 ? -14.927 -5.228 32.029 1.00 96.56 126 ARG A C 1
ATOM 1013 O O . ARG A 1 126 ? -15.692 -5.827 32.789 1.00 96.56 126 ARG A O 1
ATOM 1020 N N . SER A 1 127 ? -13.837 -4.597 32.468 1.00 96.25 127 SER A N 1
ATOM 1021 C CA . SER A 1 127 ? -13.473 -4.535 33.887 1.00 96.25 127 SER A CA 1
ATOM 1022 C C . SER A 1 127 ? -14.472 -3.707 34.704 1.00 96.25 127 SER A C 1
ATOM 1024 O O . SER A 1 127 ? -14.895 -4.145 35.775 1.00 96.25 127 SER A O 1
ATOM 1026 N N . GLN A 1 128 ? -14.915 -2.562 34.177 1.00 96.94 128 GLN A N 1
ATOM 1027 C CA . GLN A 1 128 ? -15.920 -1.701 34.801 1.00 96.94 128 GLN A CA 1
ATOM 1028 C C . GLN A 1 128 ? -17.278 -2.402 34.866 1.00 96.94 128 GLN A C 1
ATOM 1030 O O . GLN A 1 128 ? -17.863 -2.511 35.939 1.00 96.94 128 GLN A O 1
ATOM 1035 N N . ALA A 1 129 ? -17.729 -3.003 33.762 1.00 96.56 129 ALA A N 1
ATOM 1036 C CA . ALA A 1 129 ? -18.954 -3.794 33.725 1.00 96.56 129 ALA A CA 1
ATOM 1037 C C . ALA A 1 129 ? -18.927 -4.939 34.751 1.00 96.56 129 ALA A C 1
ATOM 1039 O O . ALA A 1 129 ? -19.934 -5.220 35.401 1.00 96.56 129 ALA A O 1
ATOM 1040 N N . LYS A 1 130 ? -17.772 -5.588 34.953 1.00 97.19 130 LYS A N 1
ATOM 1041 C CA . LYS A 1 130 ? -17.607 -6.595 36.010 1.00 97.19 130 LYS A CA 1
ATOM 1042 C C . LYS A 1 130 ? -17.764 -5.984 37.406 1.00 97.19 130 LYS A C 1
ATOM 1044 O O . LYS A 1 130 ? -18.459 -6.582 38.223 1.00 97.19 130 LYS A O 1
ATOM 1049 N N . LYS A 1 131 ? -17.163 -4.820 37.680 1.00 96.44 131 LYS A N 1
ATOM 1050 C CA . LYS A 1 131 ? -17.326 -4.101 38.959 1.00 96.44 131 LYS A CA 1
ATOM 1051 C C . LYS A 1 131 ? -18.792 -3.761 39.220 1.00 96.44 131 LYS A C 1
ATOM 1053 O O . LYS A 1 131 ? -19.312 -4.169 40.253 1.00 96.44 131 LYS A O 1
ATOM 1058 N N . HIS A 1 132 ? -19.483 -3.172 38.244 1.00 95.44 132 HIS A N 1
ATOM 1059 C CA . HIS A 1 132 ? -20.909 -2.859 38.359 1.00 95.44 132 HIS A CA 1
ATOM 1060 C C . HIS A 1 132 ? -21.764 -4.104 38.612 1.00 95.44 132 HIS A C 1
ATOM 1062 O O . HIS A 1 132 ? -22.634 -4.087 39.475 1.00 95.44 132 HIS A O 1
ATOM 1068 N N . ARG A 1 133 ? -21.487 -5.231 37.940 1.00 95.00 133 ARG A N 1
ATOM 1069 C CA . ARG A 1 133 ? -22.191 -6.500 38.207 1.00 95.00 133 ARG A CA 1
ATOM 1070 C C . ARG A 1 133 ? -21.953 -7.019 39.627 1.00 95.00 133 ARG A C 1
ATOM 1072 O O . ARG A 1 133 ? -22.879 -7.545 40.240 1.00 95.00 133 ARG A O 1
ATOM 1079 N N . MET A 1 134 ? -20.729 -6.901 40.148 1.00 96.38 134 MET A N 1
ATOM 1080 C CA . MET A 1 134 ? -20.411 -7.310 41.521 1.00 96.38 134 MET A CA 1
ATOM 1081 C C . MET A 1 134 ? -21.100 -6.410 42.548 1.00 96.38 134 MET A C 1
ATOM 1083 O O . MET A 1 134 ? -21.673 -6.922 43.505 1.00 96.38 134 MET A O 1
ATOM 1087 N N . GLU A 1 135 ? -21.088 -5.095 42.339 1.00 96.00 135 GLU A N 1
ATOM 1088 C CA . GLU A 1 135 ? -21.761 -4.126 43.208 1.00 96.00 135 GLU A CA 1
ATOM 1089 C C . GLU A 1 135 ? -23.277 -4.299 43.179 1.00 96.00 135 GLU A C 1
ATOM 1091 O O . GLU A 1 135 ? -23.886 -4.398 44.239 1.00 96.00 135 GLU A O 1
ATOM 1096 N N . ALA A 1 136 ? -23.882 -4.457 42.000 1.00 94.25 136 ALA A N 1
ATOM 1097 C CA . ALA A 1 136 ? -25.302 -4.771 41.868 1.00 94.25 136 ALA A CA 1
ATOM 1098 C C . ALA A 1 136 ? -25.660 -6.080 42.592 1.00 94.25 136 ALA A C 1
ATOM 1100 O O . ALA A 1 136 ? -26.657 -6.149 43.306 1.00 94.25 136 ALA A O 1
ATOM 1101 N N . GLY A 1 137 ? -24.817 -7.113 42.473 1.00 94.56 137 GLY A N 1
ATOM 1102 C CA . GLY A 1 137 ? -24.976 -8.362 43.219 1.00 94.56 137 GLY A CA 1
ATOM 1103 C C . GLY A 1 137 ? -24.863 -8.173 44.736 1.00 94.56 137 GLY A C 1
ATOM 1104 O O . GLY A 1 137 ? -25.660 -8.739 45.483 1.00 94.56 137 GLY A O 1
ATOM 1105 N N . ARG A 1 138 ? -23.910 -7.350 45.194 1.00 95.62 138 ARG A N 1
ATOM 1106 C CA . ARG A 1 138 ? -23.728 -6.999 46.611 1.00 95.62 138 ARG A CA 1
ATOM 1107 C C . ARG A 1 138 ? -24.941 -6.249 47.157 1.00 95.62 138 ARG A C 1
ATOM 1109 O O . ARG A 1 138 ? -25.430 -6.605 48.222 1.00 95.62 138 ARG A O 1
ATOM 1116 N N . LEU A 1 139 ? -25.421 -5.239 46.432 1.00 92.56 139 LEU A N 1
ATOM 1117 C CA . LEU A 1 139 ? -26.589 -4.439 46.804 1.00 92.56 139 LEU A CA 1
ATOM 1118 C C . LEU A 1 139 ? -27.848 -5.300 46.847 1.00 92.56 139 LEU A C 1
ATOM 1120 O O . LEU A 1 139 ? -28.580 -5.251 47.828 1.00 92.56 139 LEU A O 1
ATOM 1124 N N . LYS A 1 140 ? -28.048 -6.169 45.852 1.00 88.88 140 LYS A N 1
ATOM 1125 C CA . LYS A 1 140 ? -29.159 -7.123 45.856 1.00 88.88 140 LYS A CA 1
ATOM 1126 C C . LYS A 1 140 ? -29.120 -8.042 47.079 1.00 88.88 140 LYS A C 1
ATOM 1128 O O . LYS A 1 140 ? -30.133 -8.207 47.746 1.00 88.88 140 LYS A O 1
ATOM 1133 N N . ALA A 1 141 ? -27.953 -8.598 47.406 1.00 90.62 141 ALA A N 1
ATOM 1134 C CA . ALA A 1 141 ? -27.792 -9.440 48.591 1.00 90.62 141 ALA A CA 1
ATOM 1135 C C . ALA A 1 141 ? -28.010 -8.666 49.903 1.00 90.62 141 ALA A C 1
ATOM 1137 O O . ALA A 1 141 ? -28.499 -9.233 50.876 1.00 90.62 141 ALA A O 1
ATOM 1138 N N . TYR A 1 142 ? -27.643 -7.383 49.948 1.00 91.19 142 TYR A N 1
ATOM 1139 C CA . TYR A 1 142 ? -27.915 -6.519 51.094 1.00 91.19 142 TYR A CA 1
ATOM 1140 C C . TYR A 1 142 ? -29.419 -6.260 51.258 1.00 91.19 142 TYR A C 1
ATOM 1142 O O . TYR A 1 142 ? -29.946 -6.471 52.344 1.00 91.19 142 TYR A O 1
ATOM 1150 N N . LEU A 1 143 ? -30.122 -5.899 50.180 1.00 86.56 143 LEU A N 1
ATOM 1151 C CA . LEU A 1 143 ? -31.576 -5.693 50.197 1.00 86.56 143 LEU A CA 1
ATOM 1152 C C . LEU A 1 143 ? -32.340 -6.961 50.605 1.00 86.56 143 LEU A C 1
ATOM 1154 O O . LEU A 1 143 ? -33.276 -6.875 51.397 1.00 86.56 143 LEU A O 1
ATOM 1158 N N . GLU A 1 144 ? -31.906 -8.137 50.131 1.00 82.88 144 GLU A N 1
ATOM 1159 C CA . GLU A 1 144 ? -32.455 -9.431 50.564 1.00 82.88 144 GLU A CA 1
ATOM 1160 C C . GLU A 1 144 ? -32.247 -9.672 52.072 1.00 82.88 144 GLU A C 1
ATOM 1162 O O . GLU A 1 144 ? -33.141 -10.194 52.729 1.00 82.88 144 GLU A O 1
ATOM 1167 N N . LYS A 1 145 ? -31.099 -9.281 52.645 1.00 86.38 145 LYS A N 1
ATOM 1168 C CA . LYS A 1 145 ? -30.808 -9.454 54.083 1.00 86.38 145 LYS A CA 1
ATOM 1169 C C . LYS A 1 145 ? -31.562 -8.485 54.986 1.00 86.38 145 LYS A C 1
ATOM 1171 O O . LYS A 1 145 ? -31.931 -8.858 56.093 1.00 86.38 145 LYS A O 1
ATOM 1176 N N . VAL A 1 146 ? -31.739 -7.242 54.546 1.00 85.12 146 VAL A N 1
ATOM 1177 C CA . VAL A 1 146 ? -32.401 -6.189 55.335 1.00 85.12 146 VAL A CA 1
ATOM 1178 C C . VAL A 1 146 ? -33.931 -6.320 55.268 1.00 85.12 146 VAL A C 1
ATOM 1180 O O . VAL A 1 146 ? -34.637 -5.521 55.867 1.00 85.12 146 VAL A O 1
ATOM 1183 N N . ASN A 1 147 ? -34.467 -7.324 54.554 1.00 66.00 147 ASN A N 1
ATOM 1184 C CA . ASN A 1 147 ? -35.896 -7.446 54.229 1.00 66.00 147 ASN A CA 1
ATOM 1185 C C . ASN A 1 147 ? -36.474 -6.165 53.591 1.00 66.00 147 ASN A C 1
ATOM 1187 O O . ASN A 1 147 ? -37.678 -5.944 53.608 1.00 66.00 147 ASN A O 1
ATOM 1191 N N . ALA A 1 148 ? -35.608 -5.329 53.008 1.00 62.22 148 ALA A N 1
ATOM 1192 C CA . ALA A 1 148 ? -35.983 -4.147 52.237 1.00 62.22 148 ALA A CA 1
ATOM 1193 C C . ALA A 1 148 ? -36.391 -4.518 50.803 1.00 62.22 148 ALA A C 1
ATOM 1195 O O . ALA A 1 148 ? -36.794 -3.662 50.022 1.00 62.22 148 ALA A O 1
ATOM 1196 N N . SER A 1 149 ? -36.262 -5.798 50.440 1.00 58.16 149 SER A N 1
ATOM 1197 C CA . SER A 1 149 ? -36.942 -6.339 49.273 1.00 58.16 149 SER A CA 1
ATOM 1198 C C . SER A 1 149 ? -38.443 -6.366 49.580 1.00 58.16 149 SER A C 1
ATOM 1200 O O . SER A 1 149 ? -38.808 -6.969 50.593 1.00 58.16 149 SER A O 1
ATOM 1202 N N . PRO A 1 150 ? -39.306 -5.759 48.745 1.00 57.41 150 PRO A N 1
ATOM 1203 C CA . PRO A 1 150 ? -40.747 -5.797 48.952 1.00 57.41 150 PRO A CA 1
ATOM 1204 C C . PRO A 1 150 ? -41.194 -7.251 49.122 1.00 57.41 150 PRO A C 1
ATOM 1206 O O . PRO A 1 150 ? -41.033 -8.076 48.224 1.00 57.41 150 PRO A O 1
ATOM 1209 N N . VAL A 1 151 ? -41.681 -7.593 50.316 1.00 60.66 151 VAL A N 1
ATOM 1210 C CA . VAL A 1 151 ? -42.278 -8.911 50.598 1.00 60.66 151 VAL A CA 1
ATOM 1211 C C . VAL A 1 151 ? -43.581 -9.069 49.805 1.00 60.66 151 VAL A C 1
ATOM 1213 O O . VAL A 1 151 ? -43.992 -10.184 49.486 1.00 60.66 151 VAL A O 1
ATOM 1216 N N . VAL A 1 152 ? -44.192 -7.939 49.447 1.00 64.38 152 VAL A N 1
ATOM 1217 C CA . VAL A 1 152 ? -45.376 -7.829 48.605 1.00 64.38 152 VAL A CA 1
ATOM 1218 C C . VAL A 1 152 ? -44.915 -7.435 47.196 1.00 64.38 152 VAL A C 1
ATOM 1220 O O . VAL A 1 152 ? -44.285 -6.386 47.061 1.00 64.38 152 VAL A O 1
ATOM 1223 N N . PRO A 1 153 ? -45.176 -8.258 46.164 1.00 67.19 153 PRO A N 1
ATOM 1224 C CA . PRO A 1 153 ? -44.960 -7.872 44.771 1.00 67.19 153 PRO A CA 1
ATOM 1225 C C . PRO A 1 153 ? -45.699 -6.565 44.482 1.00 67.19 153 PRO A C 1
ATOM 1227 O O . PRO A 1 153 ? -46.837 -6.415 44.938 1.00 67.19 153 PRO A O 1
ATOM 1230 N N . VAL A 1 154 ? -45.086 -5.636 43.744 1.00 68.75 154 VAL A N 1
ATOM 1231 C CA . VAL A 1 154 ? -45.791 -4.409 43.366 1.00 68.75 154 VAL A CA 1
ATOM 1232 C C . VAL A 1 154 ? -47.003 -4.816 42.510 1.00 68.75 154 VAL A C 1
ATOM 1234 O O . VAL A 1 154 ? -46.857 -5.691 41.643 1.00 68.75 154 VAL A O 1
ATOM 1237 N N . PRO A 1 155 ? -48.211 -4.280 42.781 1.00 71.00 155 PRO A N 1
ATOM 1238 C CA . PRO A 1 155 ? -49.413 -4.638 42.034 1.00 71.00 155 PRO A CA 1
ATOM 1239 C C . PRO A 1 155 ? -49.212 -4.440 40.530 1.00 71.00 155 PRO A C 1
ATOM 1241 O O . PRO A 1 155 ? -48.439 -3.583 40.108 1.00 71.00 155 PRO A O 1
ATOM 1244 N N . GLU A 1 156 ? -49.882 -5.262 39.721 1.00 74.38 156 GLU A N 1
ATOM 1245 C CA . GLU A 1 156 ? -49.831 -5.134 38.263 1.00 74.38 156 GLU A CA 1
ATOM 1246 C C . GLU A 1 156 ? -50.320 -3.734 37.838 1.00 74.38 156 GLU A C 1
ATOM 1248 O O . GLU A 1 156 ? -51.234 -3.192 38.472 1.00 74.38 156 GLU A O 1
ATOM 1253 N N . PRO A 1 157 ? -49.716 -3.124 36.801 1.00 76.19 157 PRO A N 1
ATOM 1254 C CA . PRO A 1 157 ? -50.145 -1.819 36.313 1.00 76.19 157 PRO A CA 1
ATOM 1255 C C . PRO A 1 157 ? -51.612 -1.887 35.876 1.00 76.19 157 PRO A C 1
ATOM 1257 O O . PRO A 1 157 ? -52.000 -2.757 35.093 1.00 76.19 157 PRO A O 1
ATOM 1260 N N . SER A 1 158 ? -52.443 -0.988 36.405 1.00 78.19 158 SER A N 1
ATOM 1261 C CA . SER A 1 158 ? -53.851 -0.917 36.022 1.00 78.19 158 SER A CA 1
ATOM 1262 C C . SER A 1 158 ? -54.001 -0.303 34.626 1.00 78.19 158 SER A C 1
ATOM 1264 O O . SER A 1 158 ? -53.155 0.469 34.170 1.00 78.19 158 SER A O 1
ATOM 1266 N N . ALA A 1 159 ? -55.100 -0.625 33.938 1.00 78.69 159 ALA A N 1
ATOM 1267 C CA . ALA A 1 159 ? -55.400 -0.063 32.619 1.00 78.69 159 ALA A CA 1
ATOM 1268 C C . ALA A 1 159 ? -55.458 1.478 32.642 1.00 78.69 159 ALA A C 1
ATOM 1270 O O . ALA A 1 159 ? -54.976 2.124 31.717 1.00 78.69 159 ALA A O 1
ATOM 1271 N N . GLU A 1 160 ? -55.946 2.059 33.741 1.00 79.56 160 GLU A N 1
ATOM 1272 C CA . GLU A 1 160 ? -55.995 3.510 33.959 1.00 79.56 160 GLU A CA 1
ATOM 1273 C C . GLU A 1 160 ? -54.599 4.149 33.979 1.00 79.56 160 GLU A C 1
ATOM 1275 O O . GLU A 1 160 ? -54.402 5.231 33.435 1.00 79.56 160 GLU A O 1
ATOM 1280 N N . VAL A 1 161 ? -53.607 3.475 34.571 1.00 78.31 161 VAL A N 1
ATOM 1281 C CA . VAL A 1 161 ? -52.220 3.962 34.631 1.00 78.31 161 VAL A CA 1
ATOM 1282 C C . VAL A 1 161 ? -51.595 3.981 33.238 1.00 78.31 161 VAL A C 1
ATOM 1284 O O . VAL A 1 161 ? -50.920 4.947 32.888 1.00 78.31 161 VAL A O 1
ATOM 1287 N N . ASN A 1 162 ? -51.869 2.964 32.417 1.00 78.25 162 ASN A N 1
ATOM 1288 C CA . ASN A 1 162 ? -51.421 2.932 31.024 1.00 78.25 162 ASN A CA 1
ATOM 1289 C C . ASN A 1 162 ? -52.081 4.040 30.187 1.00 78.25 162 ASN A C 1
ATOM 1291 O O . ASN A 1 162 ? -51.396 4.698 29.406 1.00 78.25 162 ASN A O 1
ATOM 1295 N N . GLU A 1 163 ? -53.381 4.291 30.370 1.00 81.06 163 GLU A N 1
ATOM 1296 C CA . GLU A 1 163 ? -54.089 5.389 29.695 1.00 81.06 163 GLU A CA 1
ATOM 1297 C C . GLU A 1 163 ? -53.548 6.766 30.099 1.00 81.06 163 GLU A C 1
ATOM 1299 O O . GLU A 1 163 ? -53.320 7.609 29.233 1.00 81.06 163 GLU A O 1
ATOM 1304 N N . ARG A 1 164 ? -53.260 6.985 31.387 1.00 82.00 164 ARG A N 1
ATOM 1305 C CA . ARG A 1 164 ? -52.642 8.229 31.881 1.00 82.00 164 ARG A CA 1
ATOM 1306 C C . ARG A 1 164 ? -51.251 8.461 31.313 1.00 82.00 164 ARG A C 1
ATOM 1308 O O . ARG A 1 164 ? -50.904 9.584 30.958 1.00 82.00 164 ARG A O 1
ATOM 1315 N N . LEU A 1 165 ? -50.468 7.398 31.176 1.00 79.88 165 LEU A N 1
ATOM 1316 C CA . LEU A 1 165 ? -49.149 7.464 30.558 1.00 79.88 165 LEU A CA 1
ATOM 1317 C C . LEU A 1 165 ? -49.223 7.826 29.076 1.00 79.88 165 LEU A C 1
ATOM 1319 O O . LEU A 1 165 ? -48.448 8.657 28.607 1.00 79.88 165 LEU A O 1
ATOM 1323 N N . LEU A 1 166 ? -50.176 7.233 28.350 1.00 81.44 166 LEU A N 1
ATOM 1324 C CA . LEU A 1 166 ? -50.461 7.579 26.956 1.00 81.44 166 LEU A CA 1
ATOM 1325 C C . LEU A 1 166 ? -50.974 9.021 26.827 1.00 81.44 166 LEU A C 1
ATOM 1327 O O . LEU A 1 166 ? -50.656 9.698 25.852 1.00 81.44 166 LEU A O 1
ATOM 1331 N N . ALA A 1 167 ? -51.708 9.508 27.830 1.00 85.25 167 ALA A N 1
ATOM 1332 C CA . ALA A 1 167 ? -52.137 10.899 27.945 1.00 85.25 167 ALA A CA 1
ATOM 1333 C C . ALA A 1 167 ? -51.008 11.860 28.380 1.00 85.25 167 ALA A C 1
ATOM 1335 O O . ALA A 1 167 ? -51.206 13.075 28.373 1.00 85.25 167 ALA A O 1
ATOM 1336 N N . GLY A 1 168 ? -49.821 11.345 28.724 1.00 81.25 168 GLY A N 1
ATOM 1337 C CA . GLY A 1 168 ? -48.669 12.140 29.153 1.00 81.25 168 GLY A CA 1
ATOM 1338 C C . GLY A 1 168 ? -48.766 12.684 30.582 1.00 81.25 168 GLY A C 1
ATOM 1339 O O . GLY A 1 168 ? -48.039 13.617 30.928 1.00 81.25 168 GLY A O 1
ATOM 1340 N N . GLU A 1 169 ? -49.651 12.132 31.414 1.00 84.69 169 GLU A N 1
ATOM 1341 C CA . GLU A 1 169 ? -49.757 12.486 32.830 1.00 84.69 169 GLU A CA 1
ATOM 1342 C C . GLU A 1 169 ? -48.610 11.878 33.659 1.00 84.69 169 GLU A C 1
ATOM 1344 O O . GLU A 1 169 ? -47.999 10.868 33.302 1.00 84.69 169 GLU A O 1
ATOM 1349 N N . ALA A 1 170 ? -48.288 12.518 34.787 1.00 85.56 170 ALA A N 1
ATOM 1350 C CA . ALA A 1 170 ? -47.206 12.080 35.664 1.00 85.56 170 ALA A CA 1
ATOM 1351 C C . ALA A 1 170 ? -47.605 10.840 36.484 1.00 85.56 170 ALA A C 1
ATOM 1353 O O . ALA A 1 170 ? -48.663 10.815 37.108 1.00 85.56 170 ALA A O 1
ATOM 1354 N N . LEU A 1 171 ? -46.713 9.847 36.537 1.00 81.44 171 LEU A N 1
ATOM 1355 C CA . LEU A 1 171 ? -46.872 8.644 37.358 1.00 81.44 171 LEU A CA 1
ATOM 1356 C C . LEU A 1 171 ? -46.434 8.889 38.803 1.00 81.44 171 LEU A C 1
ATOM 1358 O O . LEU A 1 171 ? -45.416 9.540 39.064 1.00 81.44 171 LEU A O 1
ATOM 1362 N N . THR A 1 172 ? -47.143 8.283 39.749 1.00 84.56 172 THR A N 1
ATOM 1363 C CA . THR A 1 172 ? -46.663 8.149 41.129 1.00 84.56 172 THR A CA 1
ATOM 1364 C C . THR A 1 172 ? -45.502 7.147 41.205 1.00 84.56 172 THR A C 1
ATOM 1366 O O . THR A 1 172 ? -45.306 6.323 40.313 1.00 84.56 172 THR A O 1
ATOM 1369 N N . MET A 1 173 ? -44.698 7.181 42.277 1.00 80.75 173 MET A N 1
ATOM 1370 C CA . MET A 1 173 ? -43.567 6.244 42.414 1.00 80.75 173 MET A CA 1
ATOM 1371 C C . MET A 1 173 ? -43.963 4.779 42.546 1.00 80.75 173 MET A C 1
ATOM 1373 O O . MET A 1 173 ? -43.191 3.909 42.147 1.00 80.75 173 MET A O 1
ATOM 1377 N N . GLU A 1 174 ? -45.157 4.501 43.052 1.00 80.94 174 GLU A N 1
ATOM 1378 C CA . GLU A 1 174 ? -45.680 3.140 43.137 1.00 80.94 174 GLU A CA 1
ATOM 1379 C C . GLU A 1 174 ? -46.121 2.633 41.756 1.00 80.94 174 GLU A C 1
ATOM 1381 O O . GLU A 1 174 ? -45.779 1.513 41.377 1.00 80.94 174 GLU A O 1
ATOM 1386 N N . GLU A 1 175 ? -46.778 3.481 40.958 1.00 82.00 175 GLU A N 1
ATOM 1387 C CA . GLU A 1 175 ? -47.149 3.185 39.566 1.00 82.00 175 GLU A CA 1
ATOM 1388 C C . GLU A 1 175 ? -45.915 3.073 38.660 1.00 82.00 175 GLU A C 1
ATOM 1390 O O . GLU A 1 175 ? -45.825 2.207 37.797 1.00 82.00 175 GLU A O 1
ATOM 1395 N N . PHE A 1 176 ? -44.899 3.901 38.883 1.00 82.94 176 PHE A N 1
ATOM 1396 C CA . PHE A 1 176 ? -43.642 3.790 38.153 1.00 82.94 176 PHE A CA 1
ATOM 1397 C C . PHE A 1 176 ? -42.894 2.488 38.490 1.00 82.94 176 PHE A C 1
ATOM 1399 O O . PHE A 1 176 ? -42.340 1.830 37.606 1.00 82.94 176 PHE A O 1
ATOM 1406 N N . ALA A 1 177 ? -42.898 2.084 39.764 1.00 81.81 177 ALA A N 1
ATOM 1407 C CA . ALA A 1 177 ? -42.304 0.824 40.196 1.00 81.81 177 ALA A CA 1
ATOM 1408 C C . ALA A 1 177 ? -43.036 -0.393 39.606 1.00 81.81 177 ALA A C 1
ATOM 1410 O O . ALA A 1 177 ? -42.367 -1.331 39.164 1.00 81.81 177 ALA A O 1
ATOM 1411 N N . SER A 1 178 ? -44.375 -0.367 39.536 1.00 81.38 178 SER A N 1
ATOM 1412 C CA . SER A 1 178 ? -45.160 -1.464 38.948 1.00 81.38 178 SER A CA 1
ATOM 1413 C C . SER A 1 178 ? -44.824 -1.660 37.475 1.00 81.38 178 SER A C 1
ATOM 1415 O O . SER A 1 178 ? -44.610 -2.781 37.010 1.00 81.38 178 SER A O 1
ATOM 1417 N N . MET A 1 179 ? -44.674 -0.563 36.743 1.00 81.06 179 MET A N 1
ATOM 1418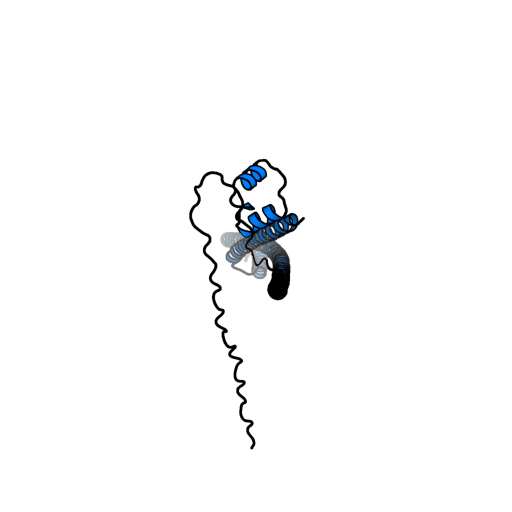 C CA . MET A 1 179 ? -44.330 -0.606 35.332 1.00 81.06 179 MET A CA 1
ATOM 1419 C C . MET A 1 179 ? -42.913 -1.099 35.049 1.00 81.06 179 MET A C 1
ATOM 1421 O O . MET A 1 179 ? -42.688 -1.778 34.045 1.00 81.06 179 MET A O 1
ATOM 1425 N N . LEU A 1 180 ? -41.956 -0.791 35.924 1.00 80.94 180 LEU A N 1
ATOM 1426 C CA . LEU A 1 180 ? -40.597 -1.322 35.824 1.00 80.94 180 LEU A CA 1
ATOM 1427 C C . LEU A 1 180 ? -40.530 -2.819 36.143 1.00 80.94 180 LEU A C 1
ATOM 1429 O O . LEU A 1 180 ? -39.746 -3.539 35.523 1.00 80.94 180 LEU A O 1
ATOM 1433 N N . GLU A 1 181 ? -41.316 -3.289 37.113 1.00 78.00 181 GLU A N 1
ATOM 1434 C CA . GLU A 1 181 ? -41.286 -4.687 37.550 1.00 78.00 181 GLU A CA 1
ATOM 1435 C C . GLU A 1 181 ? -41.994 -5.623 36.556 1.00 78.00 181 GLU A C 1
ATOM 1437 O O . GLU A 1 181 ? -41.506 -6.728 36.298 1.00 78.00 181 GLU A O 1
ATOM 1442 N N . HIS A 1 182 ? -43.087 -5.151 35.945 1.00 76.81 182 HIS A N 1
ATOM 1443 C CA . HIS A 1 182 ? -43.911 -5.928 35.010 1.00 76.81 182 HIS A CA 1
ATOM 1444 C C . HIS A 1 182 ? -43.635 -5.641 33.526 1.00 76.81 182 HIS A C 1
ATOM 1446 O O . HIS A 1 182 ? -44.236 -6.281 32.673 1.00 76.81 182 HIS A O 1
ATOM 1452 N N . GLY A 1 183 ? -42.703 -4.737 33.198 1.00 70.25 183 GLY A N 1
ATOM 1453 C CA . GLY A 1 183 ? -42.299 -4.461 31.808 1.00 70.25 183 GLY A CA 1
ATOM 1454 C C . GLY A 1 183 ? -43.238 -3.532 31.024 1.00 70.25 183 GLY A C 1
ATOM 1455 O O . GLY A 1 183 ? -43.112 -3.416 29.808 1.00 70.25 183 GLY A O 1
ATOM 1456 N N . GLY A 1 184 ? -44.140 -2.821 31.705 1.00 68.12 184 GLY A N 1
ATOM 1457 C CA . GLY A 1 184 ? -45.174 -1.993 31.074 1.00 68.12 184 GLY A CA 1
ATOM 1458 C C . GLY A 1 184 ? -44.665 -0.753 30.328 1.00 68.12 184 GLY A C 1
ATOM 1459 O O . GLY A 1 184 ? -45.395 -0.198 29.519 1.00 68.12 184 GLY A O 1
ATOM 1460 N N . LEU A 1 185 ? -43.426 -0.296 30.564 1.00 67.75 185 LEU A N 1
ATOM 1461 C CA . LEU A 1 185 ? -42.876 0.898 29.889 1.00 67.75 185 LEU A CA 1
ATOM 1462 C C . LEU A 1 185 ? -42.507 0.646 28.420 1.00 67.75 185 LEU A C 1
ATOM 1464 O O . LEU A 1 185 ? -42.356 1.595 27.656 1.00 67.75 185 LEU A O 1
ATOM 1468 N N . THR A 1 186 ? -42.320 -0.617 28.033 1.00 69.00 186 THR A N 1
ATOM 1469 C CA . THR A 1 186 ? -41.912 -1.008 26.675 1.00 69.00 186 THR A CA 1
ATOM 1470 C C . THR A 1 186 ? -43.038 -1.637 25.855 1.00 69.00 186 THR A C 1
ATOM 1472 O O . THR A 1 186 ? -42.867 -1.805 24.654 1.00 69.00 186 THR A O 1
ATOM 1475 N N . GLU A 1 187 ? -44.168 -1.978 26.482 1.00 65.50 187 GLU A N 1
ATOM 1476 C CA . GLU A 1 187 ? -45.279 -2.749 25.894 1.00 65.50 187 GLU A CA 1
ATOM 1477 C C . GLU A 1 187 ? -46.599 -1.940 25.865 1.00 65.50 187 GLU A C 1
ATOM 1479 O O . GLU A 1 187 ? -47.667 -2.466 26.159 1.00 65.50 187 GLU A O 1
ATOM 1484 N N . LEU A 1 188 ? -46.549 -0.644 25.534 1.00 61.28 188 LEU A N 1
ATOM 1485 C CA . LEU A 1 188 ? -47.716 0.265 25.532 1.00 61.28 188 LEU A CA 1
ATOM 1486 C C . LEU A 1 188 ? -48.673 0.094 24.324 1.00 61.28 188 LEU A C 1
ATOM 1488 O O . LEU A 1 188 ? -49.495 0.972 24.061 1.00 61.28 188 LEU A O 1
ATOM 1492 N N . ASP A 1 189 ? -48.599 -1.019 23.587 1.00 53.47 189 ASP A N 1
ATOM 1493 C CA . ASP A 1 189 ? -49.441 -1.248 22.406 1.00 53.47 189 ASP A CA 1
ATOM 1494 C C . ASP A 1 189 ? -50.863 -1.698 22.806 1.00 53.47 189 ASP A C 1
ATOM 1496 O O . ASP A 1 189 ? -51.102 -2.789 23.324 1.00 53.47 189 ASP A O 1
ATOM 1500 N N . THR A 1 190 ? -51.843 -0.837 22.530 1.00 53.38 190 THR A N 1
ATOM 1501 C CA . THR A 1 190 ? -53.230 -0.857 23.031 1.00 53.38 190 THR A CA 1
ATOM 1502 C C . THR A 1 190 ? -54.178 -1.895 22.402 1.00 53.38 190 THR A C 1
ATOM 1504 O O . THR A 1 190 ? -55.385 -1.666 22.361 1.00 53.38 190 THR A O 1
ATOM 1507 N N . THR A 1 191 ? -53.715 -3.051 21.905 1.00 46.31 191 THR A N 1
ATOM 1508 C CA . THR A 1 191 ? -54.609 -3.960 21.137 1.00 46.31 191 THR A CA 1
ATOM 1509 C C . THR A 1 191 ? -54.525 -5.459 21.429 1.00 46.31 191 THR A C 1
ATOM 1511 O O . THR A 1 191 ? -54.905 -6.264 20.579 1.00 46.31 191 THR A O 1
ATOM 1514 N N . THR A 1 192 ? -54.153 -5.887 22.641 1.00 42.56 192 THR A N 1
ATOM 1515 C CA . THR A 1 192 ? -54.200 -7.329 22.961 1.00 42.56 192 THR A CA 1
ATOM 1516 C C . THR A 1 192 ? -54.724 -7.656 24.358 1.00 42.56 192 THR A C 1
ATOM 1518 O O . THR A 1 192 ? -54.203 -7.217 25.375 1.00 42.56 192 THR A O 1
ATOM 1521 N N . THR A 1 193 ? -55.776 -8.479 24.370 1.00 42.19 193 THR A N 1
ATOM 1522 C CA . THR A 1 193 ? -56.408 -9.164 25.511 1.00 42.19 193 THR A CA 1
ATOM 1523 C C . THR A 1 193 ? -55.411 -9.842 26.465 1.00 42.19 193 THR A C 1
ATOM 1525 O O . THR A 1 193 ? -54.373 -10.323 26.006 1.00 42.19 193 THR A O 1
ATOM 1528 N N . PRO A 1 194 ? -55.741 -9.988 27.767 1.00 42.00 194 PRO A N 1
ATOM 1529 C CA . PRO A 1 194 ? -54.796 -10.407 28.798 1.00 42.00 194 PRO A CA 1
ATOM 1530 C C . PRO A 1 194 ? -54.484 -11.903 28.690 1.00 42.00 194 PRO A C 1
ATOM 1532 O O . PRO A 1 194 ? -55.210 -12.760 29.200 1.00 42.00 194 PRO A O 1
ATOM 1535 N N . THR A 1 195 ? -53.378 -12.246 28.034 1.00 41.56 195 THR A N 1
ATOM 1536 C CA . THR A 1 195 ? -52.879 -13.620 28.015 1.00 41.56 195 THR A CA 1
ATOM 1537 C C . THR A 1 195 ? -51.871 -13.866 29.130 1.00 41.56 195 THR A C 1
ATOM 1539 O O . THR A 1 195 ? -50.714 -13.473 29.064 1.00 41.56 195 THR A O 1
ATOM 1542 N N . SER A 1 196 ? -52.337 -14.660 30.092 1.00 43.84 196 SER A N 1
ATOM 1543 C CA . SER A 1 196 ? -51.583 -15.593 30.931 1.00 43.84 196 SER A CA 1
ATOM 1544 C C . SER A 1 196 ? -50.539 -15.027 31.902 1.00 43.84 196 SER A C 1
ATOM 1546 O O . SER A 1 196 ? -49.412 -14.714 31.538 1.00 43.84 196 SER A O 1
ATOM 1548 N N . LYS A 1 197 ? -50.937 -15.069 33.180 1.00 46.22 197 LYS A N 1
ATOM 1549 C CA . LYS A 1 197 ? -50.157 -15.298 34.410 1.00 46.22 197 LYS A CA 1
ATOM 1550 C C . LYS A 1 197 ? -48.625 -15.211 34.268 1.00 46.22 197 LYS A C 1
ATOM 1552 O O . LYS A 1 197 ? -48.035 -16.055 33.581 1.00 46.22 197 LYS A O 1
ATOM 1557 N N . PRO A 1 198 ? -47.948 -14.350 35.050 1.00 44.62 198 PRO A N 1
ATOM 1558 C CA . PRO A 1 198 ? -46.496 -14.293 35.047 1.00 44.62 198 PRO A CA 1
ATOM 1559 C C . PRO A 1 198 ? -45.928 -15.652 35.471 1.00 44.62 198 PRO A C 1
ATOM 1561 O O . PRO A 1 198 ? -46.226 -16.185 36.545 1.00 44.62 198 PRO A O 1
ATOM 1564 N N . LYS A 1 199 ? -45.093 -16.248 34.611 1.00 47.69 199 LYS A N 1
ATOM 1565 C CA . LYS A 1 199 ? -44.298 -17.427 34.969 1.00 47.69 199 LYS A CA 1
ATOM 1566 C C . LYS A 1 199 ? -43.421 -17.044 36.154 1.00 47.69 199 LYS A C 1
ATOM 1568 O O . LYS A 1 199 ? -42.379 -16.415 35.973 1.00 47.69 199 LYS A O 1
ATOM 1573 N N . GLN A 1 200 ? -43.807 -17.475 37.357 1.00 49.44 200 GLN A N 1
ATOM 1574 C CA . GLN A 1 200 ? -42.933 -17.440 38.522 1.00 49.44 200 GLN A CA 1
ATOM 1575 C C . GLN A 1 200 ? -41.583 -18.039 38.118 1.00 49.44 200 GLN A C 1
ATOM 1577 O O . GLN A 1 200 ? -41.474 -19.232 37.811 1.00 49.44 200 GLN A O 1
ATOM 1582 N N . ARG A 1 201 ? -40.543 -17.197 38.072 1.00 48.75 201 ARG A N 1
ATOM 1583 C CA . ARG A 1 201 ? -39.169 -17.632 37.822 1.00 48.75 201 ARG A CA 1
ATOM 1584 C C . ARG A 1 201 ? -38.766 -18.537 38.976 1.00 48.75 201 ARG A C 1
ATOM 1586 O O . ARG A 1 201 ? -38.245 -18.076 39.988 1.00 48.75 201 ARG A O 1
ATOM 1593 N N . ARG A 1 202 ? -38.986 -19.845 38.816 1.00 53.31 202 ARG A N 1
ATOM 1594 C CA . ARG A 1 202 ? -38.406 -20.873 39.681 1.00 53.31 202 ARG A CA 1
ATOM 1595 C C . ARG A 1 202 ? -36.909 -20.589 39.771 1.00 53.31 202 ARG A C 1
ATOM 1597 O O . ARG A 1 202 ? -36.205 -20.648 38.759 1.00 53.31 202 ARG A O 1
ATOM 1604 N N . LYS A 1 203 ? -36.432 -20.229 40.968 1.00 49.66 203 LYS A N 1
ATOM 1605 C CA . LYS A 1 203 ? -35.005 -20.038 41.248 1.00 49.66 203 LYS A CA 1
ATOM 1606 C C . LYS A 1 203 ? -34.305 -21.343 40.867 1.00 49.66 203 LYS A C 1
ATOM 1608 O O . LYS A 1 203 ? -34.432 -22.338 41.572 1.00 49.66 203 LYS A O 1
ATOM 1613 N N . LYS A 1 204 ? -33.601 -21.367 39.728 1.00 51.16 204 LYS A N 1
ATOM 1614 C CA . LYS A 1 204 ? -32.727 -22.490 39.372 1.00 51.16 204 LYS A CA 1
ATOM 1615 C C . LYS A 1 204 ? -31.695 -22.598 40.492 1.00 51.16 204 LYS A C 1
ATOM 1617 O O . LYS A 1 204 ? -30.848 -21.715 40.630 1.00 51.16 204 LYS A O 1
ATOM 1622 N N . SER A 1 205 ? -31.809 -23.637 41.318 1.00 50.84 205 SER A N 1
ATOM 1623 C CA . SER A 1 205 ? -30.831 -23.962 42.350 1.00 50.84 205 SER A CA 1
ATOM 1624 C C . SER A 1 205 ? -29.465 -24.050 41.677 1.00 50.84 205 SER A C 1
ATOM 1626 O O . SER A 1 205 ? -29.258 -24.882 40.789 1.00 50.84 205 SER A O 1
ATOM 1628 N N . LYS A 1 206 ? -28.545 -23.154 42.039 1.00 51.72 206 LYS A N 1
ATOM 1629 C CA . LYS A 1 206 ? -27.171 -23.202 41.545 1.00 51.72 206 LYS A CA 1
ATOM 1630 C C . LYS A 1 206 ? -26.577 -24.540 41.993 1.00 51.72 206 LYS A C 1
ATOM 1632 O O . LYS A 1 206 ? -26.311 -24.713 43.177 1.00 51.72 206 LYS A O 1
ATOM 1637 N N . LYS A 1 207 ? -26.370 -25.480 41.064 1.00 53.50 207 LYS A N 1
ATOM 1638 C CA . LYS A 1 207 ? -25.423 -26.580 41.282 1.00 53.50 207 LYS A CA 1
ATOM 1639 C C . LYS A 1 207 ? -24.076 -25.919 41.563 1.00 53.50 207 LYS A C 1
ATOM 1641 O O . LYS A 1 207 ? -23.537 -25.244 40.686 1.00 53.50 207 LYS A O 1
ATOM 1646 N N . SER A 1 208 ? -23.574 -26.044 42.789 1.00 51.97 208 SER A N 1
ATOM 1647 C CA . SER A 1 208 ? -22.206 -25.660 43.105 1.00 51.97 208 SER A CA 1
ATOM 1648 C C . SER A 1 208 ? -21.290 -26.597 42.322 1.00 51.97 208 SER A C 1
ATOM 1650 O O . SER A 1 208 ? -21.149 -27.776 42.630 1.00 51.97 208 SER A O 1
ATOM 1652 N N . SER A 1 209 ? -20.697 -26.100 41.240 1.00 56.19 209 SER A N 1
ATOM 1653 C CA . SER A 1 209 ? -19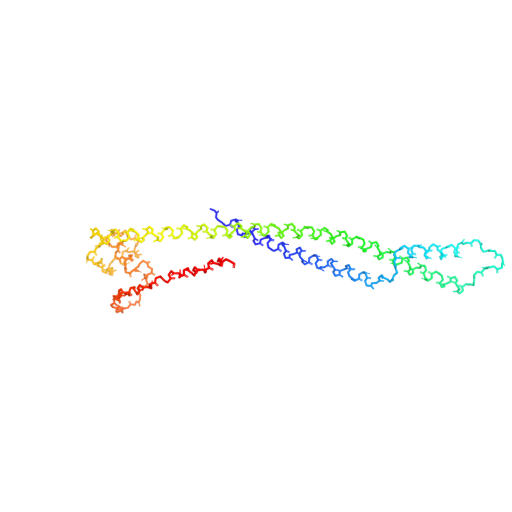.560 -26.782 40.641 1.00 56.19 209 SER A CA 1
ATOM 1654 C C . SER A 1 209 ? -18.413 -26.659 41.639 1.00 56.19 209 SER A C 1
ATOM 1656 O O . SER A 1 209 ? -17.861 -25.571 41.822 1.00 56.19 209 SER A O 1
ATOM 1658 N N . THR A 1 210 ? -18.094 -27.748 42.331 1.00 59.59 210 THR A N 1
ATOM 1659 C CA . THR A 1 210 ? -16.879 -27.864 43.135 1.00 59.59 210 THR A CA 1
ATOM 1660 C C . THR A 1 210 ? -15.684 -27.479 42.267 1.00 59.59 210 THR A C 1
ATOM 1662 O O . THR A 1 210 ? -15.450 -28.054 41.204 1.00 59.59 210 THR A O 1
ATOM 1665 N N . ALA A 1 211 ? -14.942 -26.456 42.693 1.00 54.81 211 ALA A N 1
ATOM 1666 C CA . ALA A 1 211 ? -13.733 -26.032 42.009 1.00 54.81 211 ALA A CA 1
ATOM 1667 C C . ALA A 1 211 ? -12.701 -27.165 42.096 1.00 54.81 211 ALA A C 1
ATOM 1669 O O . ALA A 1 211 ? -12.157 -27.435 43.167 1.00 54.81 211 ALA A O 1
ATOM 1670 N N . ARG A 1 212 ? -12.419 -27.835 40.972 1.00 60.91 212 ARG A N 1
ATOM 1671 C CA . ARG A 1 212 ? -11.270 -28.741 40.849 1.00 60.91 212 ARG A CA 1
ATOM 1672 C C . ARG A 1 212 ? -9.996 -27.898 40.847 1.00 60.91 212 ARG A C 1
ATOM 1674 O O . ARG A 1 212 ? -9.456 -27.558 39.799 1.00 60.91 212 ARG A O 1
ATOM 1681 N N . ARG A 1 213 ? -9.547 -27.505 42.039 1.00 52.06 213 ARG A N 1
ATOM 1682 C CA . ARG A 1 213 ? -8.220 -26.931 42.255 1.00 52.06 213 ARG A CA 1
ATOM 1683 C C . ARG A 1 213 ? -7.214 -28.039 41.942 1.00 52.06 213 ARG A C 1
AT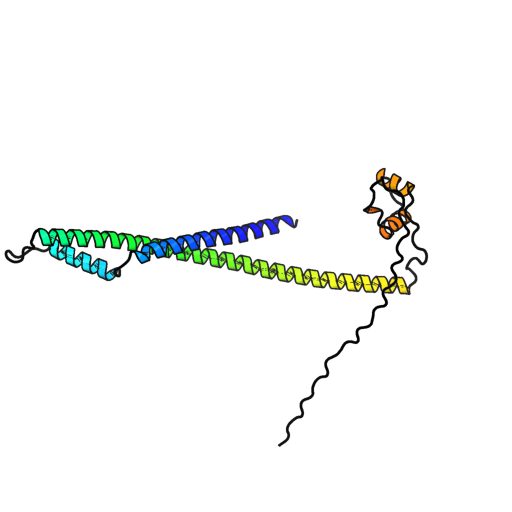OM 1685 O O . ARG A 1 213 ? -7.236 -29.078 42.596 1.00 52.06 213 ARG A O 1
ATOM 1692 N N . GLY A 1 214 ? -6.419 -27.846 40.891 1.00 54.25 214 GLY A N 1
ATOM 1693 C CA . GLY A 1 214 ? -5.455 -28.832 40.411 1.00 54.25 214 GLY A CA 1
ATOM 1694 C C . GLY A 1 214 ? -4.573 -29.355 41.542 1.00 54.25 214 GLY A C 1
ATOM 1695 O O . GLY A 1 214 ? -3.945 -28.578 42.259 1.00 54.25 214 GLY A O 1
ATOM 1696 N N . GLN A 1 215 ? -4.554 -30.678 41.693 1.00 56.97 215 GLN A N 1
ATOM 1697 C CA . GLN A 1 215 ? -3.537 -31.407 42.441 1.00 56.97 215 GLN A CA 1
ATOM 1698 C C . GLN A 1 215 ? -2.167 -30.992 41.888 1.00 56.97 215 GLN A C 1
ATOM 1700 O O . GLN A 1 215 ? -1.837 -31.296 40.741 1.00 56.97 215 GLN A O 1
ATOM 1705 N N . ARG A 1 216 ? -1.389 -30.240 42.673 1.00 53.59 216 ARG A N 1
ATOM 1706 C CA . ARG A 1 216 ? 0.022 -29.986 42.371 1.00 53.59 216 ARG A CA 1
ATOM 1707 C C . ARG A 1 216 ? 0.750 -31.321 42.505 1.00 53.59 216 ARG A C 1
ATOM 1709 O O . ARG A 1 216 ? 0.948 -31.799 43.614 1.00 53.59 216 ARG A O 1
ATOM 1716 N N . GLN A 1 217 ? 1.124 -31.903 41.372 1.00 49.62 217 GLN A N 1
ATOM 1717 C CA . GLN A 1 217 ? 2.083 -33.000 41.303 1.00 49.62 217 GLN A CA 1
ATOM 1718 C C . GLN A 1 217 ? 3.403 -32.516 41.913 1.00 49.62 217 GLN A C 1
ATOM 1720 O O . GLN A 1 217 ? 4.090 -31.671 41.342 1.00 49.62 217 GLN A O 1
ATOM 1725 N N . THR A 1 218 ? 3.732 -33.002 43.104 1.00 53.62 218 THR A N 1
ATOM 1726 C CA . THR A 1 218 ? 5.075 -32.889 43.669 1.00 53.62 218 THR A CA 1
ATOM 1727 C C . THR A 1 218 ? 5.911 -34.014 43.066 1.00 53.62 218 THR A C 1
ATOM 1729 O O . THR A 1 218 ? 5.698 -35.179 43.392 1.00 53.62 218 THR A O 1
ATOM 1732 N N . SER A 1 219 ? 6.829 -33.690 42.158 1.00 56.91 219 SER A N 1
ATOM 1733 C CA . SER A 1 219 ? 7.825 -34.646 41.664 1.00 56.91 219 SER A CA 1
ATOM 1734 C C . SER A 1 219 ? 8.802 -35.024 42.789 1.00 56.91 219 SER A C 1
ATOM 1736 O O . SER A 1 219 ? 9.211 -34.129 43.537 1.00 56.91 219 SER A O 1
ATOM 1738 N N . PRO A 1 220 ? 9.219 -36.298 42.920 1.00 60.34 220 PRO A N 1
ATOM 1739 C CA . PRO A 1 220 ? 10.197 -36.683 43.924 1.00 60.34 220 PRO A CA 1
ATOM 1740 C C . PRO A 1 220 ? 11.585 -36.182 43.509 1.00 60.34 220 PRO A C 1
ATOM 1742 O O . PRO A 1 220 ? 12.054 -36.422 42.397 1.00 60.34 220 PRO A O 1
ATOM 1745 N N . SER A 1 221 ? 12.223 -35.462 44.428 1.00 51.69 221 SER A N 1
ATOM 1746 C CA . SER A 1 221 ? 13.641 -35.117 44.382 1.00 51.69 221 SER A CA 1
ATOM 1747 C C . SER A 1 221 ? 14.474 -36.402 44.326 1.00 51.69 221 SER A C 1
ATOM 1749 O O . SER A 1 221 ? 14.365 -37.239 45.224 1.00 51.69 221 SER A O 1
ATOM 1751 N N . LYS A 1 222 ? 15.285 -36.568 43.275 1.00 50.75 222 LYS A N 1
ATOM 1752 C CA . LYS A 1 222 ? 16.351 -37.573 43.242 1.00 50.75 222 LYS A CA 1
ATOM 1753 C C . LYS A 1 222 ? 17.454 -37.124 44.201 1.00 50.75 222 LYS A C 1
ATOM 1755 O O . LYS A 1 222 ? 18.071 -36.084 43.981 1.00 50.75 222 LYS A O 1
ATOM 1760 N N . ARG A 1 223 ? 17.669 -37.911 45.254 1.00 47.41 223 ARG A N 1
ATOM 1761 C CA . ARG A 1 223 ? 18.970 -38.025 45.913 1.00 47.41 223 ARG A CA 1
ATOM 1762 C C . ARG A 1 223 ? 19.749 -39.147 45.230 1.00 47.41 223 ARG A C 1
ATOM 1764 O O . ARG A 1 223 ? 19.133 -40.140 44.840 1.00 47.41 223 ARG A O 1
ATOM 1771 N N . ASP A 1 224 ? 21.054 -38.908 45.180 1.00 45.47 224 ASP A N 1
ATOM 1772 C CA . ASP A 1 224 ? 22.177 -39.764 44.776 1.00 45.47 224 ASP A CA 1
ATOM 1773 C C . ASP A 1 224 ? 22.400 -39.961 43.266 1.00 45.47 224 ASP A C 1
ATOM 1775 O O . ASP A 1 224 ? 21.513 -40.480 42.549 1.00 45.47 224 ASP A O 1
#